Protein AF-A0A7Y5RH01-F1 (afdb_monomer_lite)

Secondary structure (DSSP, 8-state):
-HHHHHHHHHHHHHHHHHH-HHHHHHHHHHHHHHHHHHHHHHHHHHHHHHS--SSS-GGGEEEESSS---S--SSEE--TTSSPPEE--B-HHHHHHHHHH-TTEEEEEEEESS-EEEEEEETT--SPPEEEEEEEE-TTHHHHHT---SEE----GGGSSTT---EEEE-HHHHHHTSTT-GGGTT-EEEETTEEEEEEEEPPTT---S---TT---SEEEEGGGHHHHHGGG-GGG-TT---EEEEEEEPTT--HHHHHHHHHHHHHHHHHHH--

Foldseek 3Di:
DVVVVVVVVVVVVVVVCVVCVVVNVVVVVVVCCVVVVVVVVVVVCCCVVVPDQPFPPSVQKDWQWDDDPDPDQAQWDDDPPPDRTIGFFAALVLQVLCQVPQPQFPGKKKKFDDWDWKFKDFPPDPDGTDTFTEMAMAQCQCVQRHFAFPFFGGGHNQCQDAPHAWEKEFEPVCCVPVVVVDNVLAQTWMQILNDTYHHRGYTDPSRQGPDDDPNGGGRMYTHLSCQCVNQPPPRRNPPNRGGTIIMMGRGDPPRDPVVSSVVSVVSVVVVCVVPVD

Structure (mmCIF, N/CA/C/O backbone):
data_AF-A0A7Y5RH01-F1
#
_entry.id   AF-A0A7Y5RH01-F1
#
loop_
_atom_site.group_PDB
_atom_site.id
_atom_site.type_symbol
_atom_site.label_atom_id
_atom_site.label_alt_id
_atom_site.label_comp_id
_atom_site.label_asym_id
_atom_site.label_entity_id
_atom_site.label_seq_id
_atom_site.pdbx_PDB_ins_code
_atom_site.Cartn_x
_atom_site.Cartn_y
_atom_site.Cartn_z
_atom_site.occupancy
_atom_site.B_iso_or_equiv
_atom_site.auth_seq_id
_atom_site.auth_comp_id
_atom_site.auth_asym_id
_atom_site.auth_atom_id
_atom_site.pdbx_PDB_model_num
ATOM 1 N N . MET A 1 1 ? -52.903 1.784 41.570 1.00 61.81 1 MET A N 1
ATOM 2 C CA . MET A 1 1 ? -52.387 2.878 42.421 1.00 61.81 1 MET A CA 1
ATOM 3 C C . MET A 1 1 ? -51.254 3.678 41.769 1.00 61.81 1 MET A C 1
ATOM 5 O O . MET A 1 1 ? -51.524 4.804 41.394 1.00 61.81 1 MET A O 1
ATOM 9 N N . TRP A 1 2 ? -50.042 3.147 41.533 1.00 69.62 2 TRP A N 1
ATOM 10 C CA . TRP A 1 2 ? -48.951 3.931 40.895 1.00 69.62 2 TRP A CA 1
ATOM 11 C C . TRP A 1 2 ? -49.147 4.232 39.395 1.00 69.62 2 TRP A C 1
ATOM 13 O O . TRP A 1 2 ? -48.711 5.266 38.900 1.00 69.62 2 TRP A O 1
ATOM 23 N N . LEU A 1 3 ? -49.809 3.337 38.654 1.00 74.00 3 LEU A N 1
ATOM 24 C CA . LEU A 1 3 ? -50.043 3.527 37.216 1.00 74.00 3 LEU A CA 1
ATOM 25 C C . LEU A 1 3 ? -51.114 4.596 36.934 1.00 74.00 3 LEU A C 1
ATOM 27 O O . LEU A 1 3 ? -51.023 5.335 35.960 1.00 74.00 3 LEU A O 1
ATOM 31 N N . GLU A 1 4 ? -52.128 4.686 37.796 1.00 79.56 4 GLU A N 1
ATOM 32 C CA . GLU A 1 4 ? -53.238 5.636 37.652 1.00 79.56 4 GLU A CA 1
ATOM 33 C C . GLU A 1 4 ? -52.791 7.069 37.952 1.00 79.56 4 GLU A C 1
ATOM 35 O O . GLU A 1 4 ? -53.195 7.987 37.235 1.00 79.56 4 GLU A O 1
ATOM 40 N N . SER A 1 5 ? -51.906 7.251 38.941 1.00 79.38 5 SER A N 1
ATOM 41 C CA . SER A 1 5 ? -51.296 8.550 39.239 1.00 79.38 5 SER A CA 1
ATOM 42 C C . SER A 1 5 ? -50.381 9.012 38.103 1.00 79.38 5 SER A C 1
ATOM 44 O O . SER A 1 5 ? -50.534 10.130 37.623 1.00 79.38 5 SER A O 1
ATOM 46 N N . LEU A 1 6 ? -49.530 8.126 37.566 1.00 84.88 6 LEU A N 1
ATOM 47 C CA . LEU A 1 6 ? -48.675 8.429 36.409 1.00 84.88 6 LEU A CA 1
ATOM 48 C C . LEU A 1 6 ? -49.477 8.885 35.182 1.00 84.88 6 LEU A C 1
ATOM 50 O O . LEU A 1 6 ? -49.098 9.845 34.511 1.00 84.88 6 LEU A O 1
ATOM 54 N N . VAL A 1 7 ? -50.598 8.218 34.886 1.00 88.56 7 VAL A N 1
ATOM 55 C CA . VAL A 1 7 ? -51.466 8.578 33.754 1.00 88.56 7 VAL A CA 1
ATOM 56 C C . VAL A 1 7 ? -52.172 9.915 33.990 1.00 88.56 7 VAL A C 1
ATOM 58 O O . VAL A 1 7 ? -52.313 10.699 33.047 1.00 88.56 7 VAL A O 1
ATOM 61 N N . GLN A 1 8 ? -52.608 10.202 35.221 1.00 84.44 8 GLN A N 1
ATOM 62 C CA . GLN A 1 8 ? -53.183 11.504 35.566 1.00 84.44 8 GLN A CA 1
ATOM 63 C C . GLN A 1 8 ? -52.156 12.632 35.432 1.00 84.44 8 GLN A C 1
ATOM 65 O O . GLN A 1 8 ? -52.467 13.637 34.787 1.00 84.44 8 GLN A O 1
ATOM 70 N N . ASP A 1 9 ? -50.939 12.437 35.939 1.00 86.38 9 ASP A N 1
ATOM 71 C CA . ASP A 1 9 ? -49.859 13.424 35.888 1.00 86.38 9 ASP A CA 1
ATOM 72 C C . ASP A 1 9 ? -49.427 13.724 34.444 1.00 86.38 9 ASP A C 1
ATOM 74 O O . ASP A 1 9 ? -49.333 14.890 34.051 1.00 86.38 9 ASP A O 1
ATOM 78 N N . LEU A 1 10 ? -49.282 12.693 33.599 1.00 86.62 10 LEU A N 1
ATOM 79 C CA . LEU A 1 10 ? -49.020 12.839 32.158 1.00 86.62 10 LEU A CA 1
ATOM 80 C C . LEU A 1 10 ? -50.114 13.650 31.452 1.00 86.62 10 LEU A C 1
ATOM 82 O O . LEU A 1 10 ? -49.816 14.545 30.657 1.00 86.62 10 LEU A O 1
ATOM 86 N N . ARG A 1 11 ? -51.392 13.371 31.746 1.00 86.25 11 ARG A N 1
ATOM 87 C CA . ARG A 1 11 ? -52.529 14.107 31.164 1.00 86.25 11 ARG A CA 1
ATOM 88 C C . AR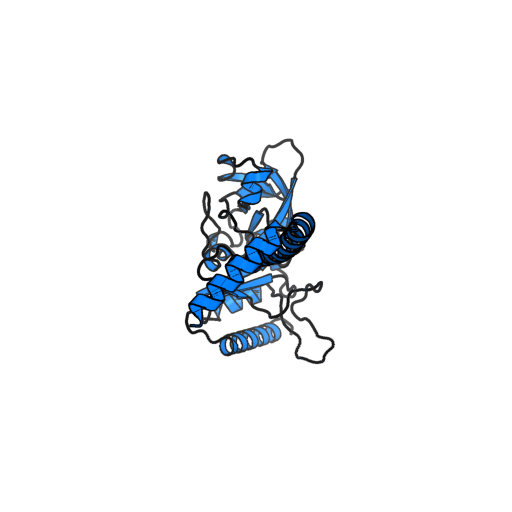G A 1 11 ? -52.534 15.568 31.594 1.00 86.25 11 ARG A C 1
ATOM 90 O O . ARG A 1 11 ? -52.848 16.438 30.779 1.00 86.25 11 ARG A O 1
ATOM 97 N N . TYR A 1 12 ? -52.209 15.831 32.857 1.00 82.88 12 TYR A N 1
ATOM 98 C CA . TYR A 1 12 ? -52.153 17.180 33.407 1.00 82.88 12 TYR A CA 1
ATOM 99 C C . TYR A 1 12 ? -51.010 17.983 32.780 1.00 82.88 12 TYR A C 1
ATOM 101 O O . TYR A 1 12 ? -51.244 19.085 32.279 1.00 82.88 12 TYR A O 1
ATOM 109 N N . ALA A 1 13 ? -49.813 17.396 32.693 1.00 84.31 13 ALA A N 1
ATOM 110 C CA . ALA A 1 13 ? -48.653 17.990 32.035 1.00 84.31 13 ALA A CA 1
ATOM 111 C C . ALA A 1 13 ? -48.936 18.319 30.559 1.00 84.31 13 ALA A C 1
ATOM 113 O O . ALA A 1 13 ? -48.687 19.440 30.117 1.00 84.31 13 ALA A O 1
ATOM 114 N N . LEU A 1 14 ? -49.559 17.403 29.805 1.00 85.94 14 LEU A N 1
ATOM 115 C CA . LEU A 1 14 ? -49.910 17.637 28.397 1.00 85.94 14 LEU A CA 1
ATOM 116 C C . LEU A 1 14 ? -50.897 18.805 28.224 1.00 85.94 14 LEU A C 1
ATOM 118 O O . LEU A 1 14 ? -50.831 19.569 27.257 1.00 85.94 14 LEU A O 1
ATOM 122 N N . ARG A 1 15 ? -51.833 18.949 29.169 1.00 87.38 15 ARG A N 1
ATOM 123 C CA . ARG A 1 15 ? -52.826 20.030 29.169 1.00 87.38 15 ARG A CA 1
ATOM 124 C C . ARG A 1 15 ? -52.194 21.372 29.539 1.00 87.38 15 ARG A C 1
ATOM 126 O O . ARG A 1 15 ? -52.591 22.390 28.976 1.00 87.38 15 ARG A O 1
ATOM 133 N N . GLN A 1 16 ? -51.206 21.363 30.432 1.00 83.50 16 GLN A N 1
ATOM 134 C CA . GLN A 1 16 ? -50.406 22.528 30.803 1.00 83.50 16 GLN A CA 1
ATOM 135 C C . GLN A 1 16 ? -49.568 23.020 29.611 1.00 83.50 16 GLN A C 1
ATOM 137 O O . GLN A 1 16 ? -49.629 24.199 29.273 1.00 83.50 16 GLN A O 1
ATOM 142 N N . LEU A 1 17 ? -48.886 22.109 28.906 1.00 82.75 17 LEU A N 1
ATOM 143 C CA . LEU A 1 17 ? -48.076 22.416 27.718 1.00 82.75 17 LEU A CA 1
ATOM 144 C C . LEU A 1 17 ? -48.913 23.019 26.576 1.00 82.75 17 LEU A C 1
ATOM 146 O O . LEU A 1 17 ? -48.498 23.973 25.921 1.00 82.75 17 LEU A O 1
ATOM 150 N N . ARG A 1 18 ? -50.146 22.530 26.376 1.00 85.25 18 ARG A N 1
ATOM 151 C CA . ARG A 1 18 ? -51.087 23.107 25.397 1.00 85.25 18 ARG A CA 1
ATOM 152 C C . ARG A 1 18 ? -51.581 24.512 25.757 1.00 85.25 18 ARG A C 1
ATOM 154 O O . ARG A 1 18 ? -51.995 25.237 24.858 1.00 85.25 18 ARG A O 1
ATOM 161 N N . LYS A 1 19 ? -51.570 24.901 27.037 1.00 85.94 19 LYS A N 1
ATOM 162 C CA . LYS A 1 19 ? -52.000 26.240 27.481 1.00 85.94 19 LYS A CA 1
ATOM 163 C C . LYS A 1 19 ? -50.916 27.309 27.314 1.00 85.94 19 LYS A C 1
ATOM 165 O O . LYS A 1 19 ? -51.256 28.484 27.231 1.00 85.94 19 LYS A O 1
ATOM 170 N N . SER A 1 20 ? -49.643 26.923 27.237 1.00 86.81 20 SER A N 1
ATOM 171 C CA . SER A 1 20 ? -48.497 27.827 27.054 1.00 86.81 20 SER A CA 1
ATOM 172 C C . SER A 1 20 ? -47.663 27.435 25.818 1.00 86.81 20 SER A C 1
ATOM 174 O O . SER A 1 20 ? -46.515 26.991 25.942 1.00 86.81 20 SER A O 1
ATOM 176 N N . PRO A 1 21 ? -48.210 27.607 24.596 1.00 81.50 21 PRO A N 1
ATOM 177 C CA . PRO A 1 21 ? -47.587 27.108 23.369 1.00 81.50 21 PRO A CA 1
ATOM 178 C C . PRO A 1 21 ? -46.222 27.746 23.078 1.00 81.50 21 PRO A C 1
ATOM 180 O O . PRO A 1 21 ? -45.318 27.042 22.647 1.00 81.50 21 PRO A O 1
ATOM 183 N N . GLY A 1 22 ? -46.028 29.039 23.369 1.00 88.62 22 GLY A N 1
ATOM 184 C CA . GLY A 1 22 ? -44.754 29.725 23.109 1.00 88.62 22 GLY A CA 1
ATOM 185 C C . GLY A 1 22 ? -43.577 29.157 23.911 1.00 88.62 22 GLY A C 1
ATOM 186 O O . GLY A 1 22 ? -42.539 28.848 23.337 1.00 88.62 22 GLY A O 1
ATOM 187 N N . PHE A 1 23 ? -43.762 28.956 25.220 1.00 87.56 23 PHE A N 1
ATOM 188 C CA . PHE A 1 23 ? -42.743 28.363 26.097 1.00 87.56 23 PHE A CA 1
ATOM 189 C C . PHE A 1 23 ? -42.477 26.891 25.759 1.00 87.56 23 PHE A C 1
ATOM 191 O O . PHE A 1 23 ? -41.337 26.439 25.759 1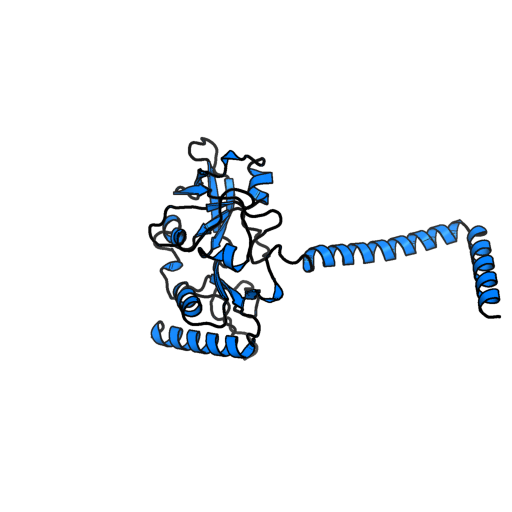.00 87.56 23 PHE A O 1
ATOM 198 N N . THR A 1 24 ? -43.532 26.140 25.438 1.00 89.19 24 THR A N 1
ATOM 199 C CA . THR A 1 24 ? -43.400 24.731 25.057 1.00 89.19 24 THR A CA 1
ATOM 200 C C . THR A 1 24 ? -42.609 24.580 23.760 1.00 89.19 24 THR A C 1
ATOM 202 O O . THR A 1 24 ? -41.725 23.734 23.680 1.00 89.19 24 THR A O 1
ATOM 205 N N . VAL A 1 25 ? -42.889 25.410 22.751 1.00 91.62 25 VAL A N 1
ATOM 206 C CA . VAL A 1 25 ? -42.185 25.365 21.462 1.00 91.62 25 VAL A CA 1
ATOM 207 C C . VAL A 1 25 ? -40.705 25.692 21.632 1.00 91.62 25 VAL A C 1
ATOM 209 O O . VAL A 1 25 ? -39.869 24.957 21.112 1.00 91.62 25 VAL A O 1
ATOM 212 N N . THR A 1 26 ? -40.359 26.742 22.383 1.00 93.06 26 THR A N 1
ATOM 213 C CA . THR A 1 26 ? -38.950 27.089 22.611 1.00 93.06 26 THR A CA 1
ATOM 214 C C . THR A 1 26 ? -38.214 25.997 23.380 1.00 93.06 26 THR A C 1
ATOM 216 O O . THR A 1 26 ? -37.111 25.640 22.980 1.00 93.06 26 THR A O 1
ATOM 219 N N . ALA A 1 27 ? -38.830 25.415 24.415 1.00 92.25 27 ALA A N 1
ATOM 220 C CA . ALA A 1 27 ? -38.249 24.317 25.188 1.00 92.25 27 ALA A CA 1
ATOM 221 C C . ALA A 1 27 ? -38.058 23.032 24.361 1.00 92.25 27 ALA A C 1
ATOM 223 O O . ALA A 1 27 ? -37.029 22.370 24.470 1.00 92.25 27 ALA A O 1
ATOM 224 N N . VAL A 1 28 ? -39.027 22.673 23.511 1.00 93.94 28 VAL A N 1
ATOM 225 C CA . VAL A 1 28 ? -38.912 21.503 22.625 1.00 93.94 28 VAL A CA 1
ATOM 226 C C . VAL A 1 28 ? -37.831 21.726 21.572 1.00 93.94 28 VAL A C 1
ATOM 228 O O . VAL A 1 28 ? -37.051 20.814 21.319 1.00 93.94 28 VAL A O 1
ATOM 231 N N . LEU A 1 29 ? -37.745 22.922 20.983 1.00 94.56 29 LEU A N 1
ATOM 232 C CA . LEU A 1 29 ? -36.724 23.239 19.981 1.00 94.56 29 LEU A CA 1
ATOM 233 C C . LEU A 1 29 ? -35.313 23.233 20.568 1.00 94.56 29 LEU A C 1
ATOM 235 O O . LEU A 1 29 ? -34.409 22.683 19.943 1.00 94.56 29 LEU A O 1
ATOM 239 N N . THR A 1 30 ? -35.109 23.796 21.760 1.00 95.19 30 THR A N 1
ATOM 240 C CA . THR A 1 30 ? -33.797 23.759 22.421 1.00 95.19 30 THR A CA 1
ATOM 241 C C . THR A 1 30 ? -33.401 22.340 22.810 1.00 95.19 30 THR A C 1
ATOM 243 O O . THR A 1 30 ? -32.254 21.955 22.585 1.00 95.19 30 THR A O 1
ATOM 246 N N . LEU A 1 31 ? -34.340 21.530 23.311 1.00 94.50 31 LEU A N 1
ATOM 247 C CA . LEU A 1 31 ? -34.091 20.121 23.619 1.00 94.50 31 LEU A CA 1
ATOM 248 C C . LEU A 1 31 ? -33.779 19.314 22.348 1.00 94.50 31 LEU A C 1
ATOM 250 O O . LEU A 1 31 ? -32.817 18.550 22.323 1.00 94.50 31 LEU A O 1
ATOM 254 N N . ALA A 1 32 ? -34.554 19.513 21.279 1.00 95.31 32 ALA A N 1
ATOM 255 C CA . ALA A 1 32 ? -34.355 18.844 19.997 1.00 95.31 32 ALA A CA 1
ATOM 256 C C . ALA A 1 32 ? -33.011 19.220 19.359 1.00 95.31 32 ALA A C 1
ATOM 258 O O . ALA A 1 32 ? -32.317 18.340 18.860 1.00 95.31 32 ALA A O 1
ATOM 259 N N . LEU A 1 33 ? -32.608 20.494 19.423 1.00 94.00 33 LEU A N 1
ATOM 260 C CA . LEU A 1 33 ? -31.293 20.944 18.960 1.00 94.00 33 LEU A CA 1
ATOM 261 C C . LEU A 1 33 ? -30.160 20.357 19.804 1.00 94.00 33 LEU A C 1
ATOM 263 O O . LEU A 1 33 ? -29.177 19.887 19.240 1.00 94.00 33 LEU A O 1
ATOM 267 N N . GLY A 1 34 ? -30.296 20.333 21.133 1.00 94.62 34 GLY A N 1
ATOM 268 C CA . GLY A 1 34 ? -29.282 19.756 22.018 1.00 94.62 34 GLY A CA 1
ATOM 269 C C . GLY A 1 34 ? -29.088 18.254 21.790 1.00 94.62 34 GLY A C 1
ATOM 270 O O . GLY A 1 34 ? -27.958 17.784 21.638 1.00 94.62 34 GLY A O 1
ATOM 271 N N . ILE A 1 35 ? -30.187 17.501 21.698 1.00 95.25 35 ILE A N 1
ATOM 272 C CA . ILE A 1 35 ? -30.158 16.058 21.418 1.00 95.25 35 ILE A CA 1
ATOM 273 C C . ILE A 1 35 ? -29.668 15.804 19.988 1.00 95.25 35 ILE A C 1
ATOM 275 O O . ILE A 1 35 ? -28.825 14.939 19.766 1.00 95.25 35 ILE A O 1
ATOM 279 N N . GLY A 1 36 ? -30.155 16.573 19.014 1.00 93.38 36 GLY A N 1
ATOM 280 C CA . GLY A 1 36 ? -29.784 16.436 17.608 1.00 93.38 36 GLY A CA 1
ATOM 281 C C . GLY A 1 36 ? -28.301 16.699 17.367 1.00 93.38 36 GLY A C 1
ATOM 282 O O . GLY A 1 36 ? -27.640 15.890 16.724 1.00 93.38 36 GLY A O 1
ATOM 283 N N . ALA A 1 37 ? -27.752 17.779 17.930 1.00 92.25 37 ALA A N 1
ATOM 284 C CA . ALA A 1 37 ? -26.342 18.129 17.776 1.00 92.25 37 ALA A CA 1
ATOM 285 C C . ALA A 1 37 ? -25.415 17.088 18.420 1.00 92.25 37 ALA A C 1
ATOM 287 O O . ALA A 1 37 ? -24.451 16.650 17.794 1.00 92.25 37 ALA A O 1
ATOM 288 N N . THR A 1 38 ? -25.728 16.641 19.641 1.00 88.56 38 THR A N 1
ATOM 289 C CA . THR A 1 38 ? -24.934 15.606 20.327 1.00 88.56 38 THR A CA 1
ATOM 290 C C . THR A 1 38 ? -25.004 14.262 19.605 1.00 88.56 38 THR A C 1
ATOM 292 O O . THR A 1 38 ? -23.973 13.621 19.406 1.00 88.56 38 THR A O 1
ATOM 295 N N . THR A 1 39 ? -26.187 13.869 19.124 1.00 90.19 39 THR A N 1
ATOM 296 C CA . THR A 1 39 ? -26.365 12.643 18.332 1.00 90.19 39 THR A CA 1
ATOM 297 C C . THR A 1 39 ? -25.629 12.729 16.997 1.00 90.19 39 THR A C 1
ATOM 299 O O . THR A 1 39 ? -24.984 11.761 16.606 1.00 90.19 39 THR A O 1
ATOM 302 N N . ALA A 1 40 ? -25.670 13.873 16.308 1.00 89.00 40 ALA A N 1
ATOM 303 C CA . ALA A 1 40 ? -24.982 14.063 15.032 1.00 89.00 40 ALA A CA 1
ATOM 304 C C . ALA A 1 40 ? -23.460 13.949 15.183 1.00 89.00 40 ALA A C 1
ATOM 306 O O . ALA A 1 40 ? -22.831 13.220 14.420 1.00 89.00 40 ALA A O 1
ATOM 307 N N . ILE A 1 41 ? -22.880 14.597 16.202 1.00 85.75 41 ILE A N 1
ATOM 308 C CA . ILE A 1 41 ? -21.444 14.490 16.501 1.00 85.75 41 ILE A CA 1
ATOM 309 C C . ILE A 1 41 ? -21.081 13.041 16.825 1.00 85.75 41 ILE A C 1
ATOM 311 O O . ILE A 1 41 ? -20.140 12.509 16.246 1.00 85.75 41 ILE A O 1
ATOM 315 N N . PHE A 1 42 ? -21.842 12.374 17.698 1.00 81.19 42 PHE A N 1
ATOM 316 C CA . PHE A 1 42 ? -21.554 10.988 18.063 1.00 81.19 42 PHE A CA 1
ATOM 317 C C . PHE A 1 42 ? -21.700 10.032 16.873 1.00 81.19 42 PHE A C 1
ATOM 319 O O . PHE A 1 42 ? -20.879 9.140 16.702 1.00 81.19 42 PHE A O 1
ATOM 326 N N . THR A 1 43 ? -22.695 10.242 16.009 1.00 80.50 43 THR A N 1
ATOM 327 C CA . THR A 1 43 ? -22.901 9.429 14.799 1.00 80.50 43 THR A CA 1
ATOM 328 C C . THR A 1 43 ? -21.763 9.626 13.805 1.00 80.50 43 THR A C 1
ATOM 330 O O . THR A 1 43 ? -21.266 8.648 13.254 1.00 80.50 43 THR A O 1
ATOM 333 N N . LEU A 1 44 ? -21.311 10.869 13.613 1.00 78.75 44 LEU A N 1
ATOM 334 C CA . LEU A 1 44 ? -20.166 11.178 12.762 1.00 78.75 44 LEU A CA 1
ATOM 335 C C . LEU A 1 44 ? -18.884 10.544 13.312 1.00 78.75 44 LEU A C 1
ATOM 337 O O . LEU A 1 44 ? -18.163 9.888 12.570 1.00 78.75 44 LEU A O 1
ATOM 341 N N . VAL A 1 45 ? -18.627 10.680 14.616 1.00 75.69 45 VAL A N 1
ATOM 342 C CA . VAL A 1 45 ? -17.476 10.053 15.282 1.00 75.69 45 VAL A CA 1
ATOM 343 C C . VAL A 1 45 ? -17.547 8.533 15.159 1.00 75.69 45 VAL A C 1
ATOM 345 O O . VAL A 1 45 ? -16.559 7.911 14.797 1.00 75.69 45 VAL A O 1
ATOM 348 N N . GLN A 1 46 ? -18.709 7.923 15.382 1.00 66.88 46 GLN A N 1
ATOM 349 C CA . GLN A 1 46 ? -18.902 6.482 15.234 1.00 66.88 46 GLN A CA 1
ATOM 350 C C . GLN A 1 46 ? -18.689 6.026 13.781 1.00 66.88 46 GLN A C 1
ATOM 352 O O . GLN A 1 46 ? -18.071 4.994 13.550 1.00 66.88 46 GLN A O 1
ATOM 357 N N . GLN A 1 47 ? -19.172 6.771 12.785 1.00 62.72 47 GLN A N 1
ATOM 358 C CA . GLN A 1 47 ? -18.970 6.411 11.379 1.00 62.72 47 GLN A CA 1
ATOM 359 C C . GLN A 1 47 ? -17.510 6.560 10.954 1.00 62.72 47 GLN A C 1
ATOM 361 O O . GLN A 1 47 ? -16.986 5.669 10.300 1.00 62.72 47 GLN A O 1
ATOM 366 N N . VAL A 1 48 ? -16.846 7.643 11.354 1.00 64.81 48 VAL A N 1
ATOM 367 C CA . VAL A 1 48 ? -15.470 7.935 10.935 1.00 64.81 48 VAL A CA 1
ATOM 368 C C . VAL A 1 48 ? -14.443 7.125 11.732 1.00 64.81 48 VAL A C 1
ATOM 370 O O . VAL A 1 48 ? -13.490 6.621 11.150 1.00 64.81 48 VAL A O 1
ATOM 373 N N . MET A 1 49 ? -14.625 6.960 13.048 1.00 56.84 49 MET A N 1
ATOM 374 C CA . MET A 1 49 ? -13.679 6.221 13.898 1.00 56.84 49 MET A CA 1
ATOM 375 C C . MET A 1 49 ? -13.952 4.715 13.965 1.00 56.84 49 MET A C 1
ATOM 377 O O . MET A 1 49 ? -13.034 3.965 14.285 1.00 56.84 49 MET A O 1
ATOM 381 N N . LEU A 1 50 ? -15.189 4.256 13.725 1.00 52.25 50 LEU A N 1
ATOM 382 C CA . LEU A 1 50 ? -15.583 2.851 13.928 1.00 52.25 50 LEU A CA 1
ATOM 383 C C . LEU A 1 50 ? -16.136 2.167 12.673 1.00 52.25 50 LEU A C 1
ATOM 385 O O . LEU A 1 50 ? -16.581 1.020 12.764 1.00 52.25 50 LEU A O 1
ATOM 389 N N . GLN A 1 51 ? -16.054 2.787 11.488 1.00 49.59 51 GLN A N 1
ATOM 390 C CA . GLN A 1 51 ? -16.031 1.983 10.267 1.00 49.59 51 GLN A CA 1
ATOM 391 C C . GLN A 1 51 ? -14.765 1.135 10.306 1.00 49.59 51 GLN A C 1
ATOM 393 O O . GLN A 1 51 ? -13.653 1.625 10.122 1.00 49.59 51 GLN A O 1
ATOM 398 N N . SER A 1 52 ? -14.945 -0.160 10.570 1.00 53.91 52 SER A N 1
ATOM 399 C CA . SER A 1 52 ? -13.916 -1.153 10.308 1.00 53.91 52 SER A CA 1
ATOM 400 C C . SER A 1 52 ? -13.406 -0.905 8.894 1.00 53.91 52 SER A C 1
ATOM 402 O O . SER A 1 52 ? -14.214 -0.944 7.959 1.00 53.91 52 SER A O 1
ATOM 404 N N . LEU A 1 53 ? -12.100 -0.639 8.752 1.00 60.81 53 LEU A N 1
ATOM 405 C CA . LEU A 1 53 ? -11.404 -0.687 7.465 1.00 60.81 53 LEU A CA 1
ATOM 406 C C . LEU A 1 53 ? -12.004 -1.868 6.678 1.00 60.81 53 LEU A C 1
ATOM 408 O O . LEU A 1 53 ? -12.186 -2.924 7.294 1.00 60.81 53 LEU A O 1
ATOM 412 N N . PRO A 1 54 ? -12.389 -1.726 5.396 1.00 69.12 54 PRO A N 1
ATOM 413 C CA . PRO A 1 54 ? -13.035 -2.798 4.637 1.00 69.12 54 PRO A CA 1
ATOM 414 C C . PRO A 1 54 ? -12.015 -3.891 4.291 1.00 69.12 54 PRO A C 1
ATOM 416 O O . PRO A 1 54 ? -11.644 -4.103 3.142 1.00 69.12 54 PRO A O 1
ATOM 419 N N . VAL A 1 55 ? -11.530 -4.554 5.334 1.00 77.06 55 VAL A N 1
ATOM 420 C CA . VAL A 1 55 ? -10.477 -5.554 5.382 1.00 77.06 55 VAL A CA 1
ATOM 421 C C . VAL A 1 55 ? -11.029 -6.761 6.124 1.00 77.06 55 VAL A C 1
ATOM 423 O O . VAL A 1 55 ? -11.854 -6.655 7.036 1.00 77.06 55 VAL A O 1
ATOM 426 N N . THR A 1 56 ? -10.586 -7.945 5.732 1.00 79.69 56 THR A N 1
ATOM 427 C CA . THR A 1 56 ? -11.075 -9.179 6.346 1.00 79.69 56 THR A CA 1
ATOM 428 C C . THR A 1 56 ? -10.479 -9.327 7.750 1.00 79.69 56 THR A C 1
ATOM 430 O O . THR A 1 56 ? -9.262 -9.242 7.893 1.00 79.69 56 THR A O 1
ATOM 433 N N . ARG A 1 57 ? -11.297 -9.607 8.778 1.00 79.75 57 ARG A N 1
ATOM 434 C CA . ARG A 1 57 ? -10.860 -9.859 10.177 1.00 79.75 57 ARG A CA 1
ATOM 435 C C . ARG A 1 57 ? -9.851 -8.810 10.698 1.00 79.75 57 ARG A C 1
ATOM 437 O O . ARG A 1 57 ? -8.660 -9.127 10.810 1.00 79.75 57 ARG A O 1
ATOM 444 N N . PRO A 1 58 ? -10.293 -7.565 10.958 1.00 81.38 58 PRO A N 1
ATOM 445 C CA . PRO A 1 58 ? -9.411 -6.481 11.398 1.00 81.38 58 PRO A CA 1
ATOM 446 C C . PRO A 1 58 ? -8.770 -6.735 12.773 1.00 81.38 58 PRO A C 1
ATOM 448 O O . PRO A 1 58 ? -7.676 -6.252 13.026 1.00 81.38 58 PRO A O 1
ATOM 451 N N . ASP A 1 59 ? -9.391 -7.552 13.627 1.00 83.12 59 ASP A N 1
ATOM 452 C CA . ASP A 1 59 ? -8.883 -7.964 14.946 1.00 83.12 59 ASP A CA 1
ATOM 453 C C . ASP A 1 59 ? -7.550 -8.734 14.890 1.00 83.12 59 ASP A C 1
ATOM 455 O O . ASP A 1 59 ? -6.812 -8.797 15.875 1.00 83.12 59 ASP A O 1
ATOM 459 N N . GLN A 1 60 ? -7.229 -9.307 13.729 1.00 89.75 60 GLN A N 1
ATOM 460 C CA . GLN A 1 60 ? -6.000 -10.066 13.499 1.00 89.75 60 GLN A CA 1
ATOM 461 C C . GLN A 1 60 ? -4.924 -9.261 12.774 1.00 89.75 60 GLN A C 1
ATOM 463 O O . GLN A 1 60 ? -3.868 -9.815 12.488 1.00 89.75 60 GLN A O 1
ATOM 468 N N . LEU A 1 61 ? -5.180 -8.003 12.417 1.00 90.44 61 LEU A N 1
ATOM 469 C CA . LEU A 1 61 ? -4.200 -7.149 11.753 1.00 90.44 61 LEU A CA 1
ATOM 470 C C . LEU A 1 61 ? -3.473 -6.310 12.790 1.00 90.44 61 LEU A C 1
ATOM 472 O O . LEU A 1 61 ? -4.071 -5.454 13.437 1.00 90.44 61 LEU A O 1
ATOM 476 N N . TRP A 1 62 ? -2.186 -6.577 12.960 1.00 90.88 62 TRP A N 1
ATOM 477 C CA . TRP A 1 62 ? -1.335 -5.874 13.907 1.00 90.88 62 TRP A CA 1
ATOM 478 C C . TRP A 1 62 ? -0.281 -5.085 13.146 1.00 90.88 62 TRP A C 1
ATOM 480 O O . TRP A 1 62 ? 0.404 -5.618 12.272 1.00 90.88 62 TRP A O 1
ATOM 490 N N . ARG A 1 63 ? -0.151 -3.807 13.490 1.00 89.31 63 ARG A N 1
ATOM 491 C CA . ARG A 1 63 ? 0.979 -2.981 13.071 1.00 89.31 63 ARG A CA 1
ATOM 492 C C . ARG A 1 63 ? 2.168 -3.284 13.977 1.00 89.31 63 ARG A C 1
ATOM 494 O O . ARG A 1 63 ? 1.987 -3.480 15.176 1.00 89.31 63 ARG A O 1
ATOM 501 N N . ILE A 1 64 ? 3.367 -3.320 13.408 1.00 88.25 64 ILE A N 1
ATOM 502 C CA . ILE A 1 64 ? 4.604 -3.396 14.187 1.00 88.25 64 ILE A CA 1
ATOM 503 C C . ILE A 1 64 ? 5.035 -1.962 14.515 1.00 88.25 64 ILE A C 1
ATOM 505 O O . ILE A 1 64 ? 5.280 -1.176 13.602 1.00 88.25 64 ILE A O 1
ATOM 509 N N . GLY A 1 65 ? 5.111 -1.635 15.807 1.00 80.00 65 GLY A N 1
ATOM 510 C CA . GLY A 1 65 ? 5.445 -0.301 16.312 1.00 80.00 65 GLY A CA 1
ATOM 511 C C . GLY A 1 65 ? 4.253 0.396 16.978 1.00 80.00 65 GLY A C 1
ATOM 512 O O . GLY A 1 65 ? 3.135 0.406 16.452 1.00 80.00 65 GLY A O 1
ATOM 513 N N . ASP A 1 66 ? 4.511 1.011 18.131 1.00 66.31 66 ASP A N 1
ATOM 514 C CA . ASP A 1 66 ? 3.471 1.451 19.071 1.00 66.31 66 ASP A CA 1
ATOM 515 C C . ASP A 1 66 ? 3.074 2.922 18.922 1.00 66.31 66 ASP A C 1
ATOM 517 O O . ASP A 1 66 ? 2.039 3.339 19.449 1.00 66.31 66 ASP A O 1
ATOM 521 N N . ARG A 1 67 ? 3.856 3.733 18.194 1.00 64.50 67 ARG A N 1
ATOM 522 C CA . ARG A 1 67 ? 3.572 5.169 18.050 1.00 64.50 67 ARG A CA 1
ATOM 523 C C . ARG A 1 67 ? 3.307 5.571 16.599 1.00 64.50 67 ARG A C 1
ATOM 525 O O . ARG A 1 67 ? 3.938 5.034 15.680 1.00 64.50 67 ARG A O 1
ATOM 532 N N . PRO A 1 68 ? 2.372 6.511 16.359 1.00 57.88 68 PRO A N 1
ATOM 533 C CA . PRO A 1 68 ? 2.291 7.189 15.075 1.00 57.88 68 PRO A CA 1
ATOM 534 C C . PRO A 1 68 ? 3.599 7.954 14.842 1.00 57.88 68 PRO A C 1
ATOM 536 O O . PRO A 1 68 ? 4.121 8.596 15.757 1.00 57.88 68 PRO A O 1
ATOM 539 N N . HIS A 1 69 ? 4.138 7.873 13.626 1.00 59.66 69 HIS A N 1
ATOM 540 C CA . HIS A 1 69 ? 5.351 8.586 13.233 1.00 59.66 69 HIS A CA 1
ATOM 541 C C . HIS A 1 69 ? 5.062 10.099 13.165 1.00 59.66 69 HIS A C 1
ATOM 543 O O . HIS A 1 69 ? 4.768 10.659 12.116 1.00 59.66 69 HIS A O 1
ATOM 549 N N . CYS A 1 70 ? 5.085 10.806 14.297 1.00 52.19 70 CYS A N 1
ATOM 550 C CA . CYS A 1 70 ? 4.902 12.256 14.283 1.00 52.19 70 CYS A CA 1
ATOM 551 C C . CYS A 1 70 ? 6.231 12.931 13.930 1.00 52.19 70 CYS A C 1
ATOM 553 O O . CYS A 1 70 ? 7.115 13.071 14.774 1.00 52.19 70 CYS A O 1
ATOM 555 N N . CYS A 1 71 ? 6.365 13.321 12.660 1.00 60.31 71 CYS A N 1
ATOM 556 C CA . CYS A 1 71 ? 7.432 14.176 12.126 1.00 60.31 71 CYS A CA 1
ATOM 557 C C . CYS A 1 71 ? 8.873 13.632 12.220 1.00 60.31 71 CYS A C 1
ATOM 559 O O . CYS A 1 71 ? 9.801 14.349 11.846 1.00 60.31 71 CYS A O 1
ATOM 561 N N . ASN A 1 72 ? 9.072 12.389 12.670 1.00 58.47 72 ASN A N 1
ATOM 562 C CA . ASN A 1 72 ? 10.375 11.732 12.710 1.00 58.47 72 ASN A CA 1
ATOM 563 C C . ASN A 1 72 ? 10.395 10.500 11.789 1.00 58.47 72 ASN A C 1
ATOM 565 O O . ASN A 1 72 ? 9.683 9.528 12.030 1.00 58.47 72 ASN A O 1
ATOM 569 N N . TRP A 1 73 ? 11.219 10.563 10.743 1.00 66.94 73 TRP A N 1
ATOM 570 C CA . TRP A 1 73 ? 11.373 9.538 9.705 1.00 66.94 73 TRP A CA 1
ATOM 571 C C . TRP A 1 73 ? 12.588 8.646 9.993 1.00 66.94 73 TRP A C 1
ATOM 573 O O . TRP A 1 73 ? 13.476 8.500 9.155 1.00 66.94 73 TRP A O 1
ATOM 583 N N . THR A 1 74 ? 12.671 8.120 11.215 1.00 63.06 74 THR A N 1
ATOM 584 C CA . THR A 1 74 ? 13.747 7.221 11.654 1.00 63.06 74 THR A CA 1
ATOM 585 C C . THR A 1 74 ? 13.165 5.960 12.272 1.00 63.06 74 THR A C 1
ATOM 587 O O . THR A 1 74 ? 12.058 5.983 12.813 1.00 63.06 74 THR A O 1
ATOM 590 N N . GLY A 1 75 ? 13.916 4.859 12.226 1.00 59.22 75 GLY A N 1
ATOM 591 C CA . GLY A 1 75 ? 13.491 3.592 12.809 1.00 59.22 75 GLY A CA 1
ATOM 592 C C . GLY A 1 75 ? 13.380 3.686 14.314 1.00 59.22 75 GLY A C 1
ATOM 593 O O . GLY A 1 75 ? 12.360 3.294 14.859 1.00 59.22 75 GLY A O 1
ATOM 594 N N . TYR A 1 76 ? 14.359 4.310 14.971 1.00 66.75 76 TYR A N 1
ATOM 595 C CA . TYR A 1 76 ? 14.366 4.527 16.415 1.00 66.75 76 TYR A CA 1
ATOM 596 C C . TYR A 1 76 ? 13.888 5.936 16.781 1.00 66.75 76 TYR A C 1
ATOM 598 O O . TYR A 1 76 ? 14.455 6.931 16.320 1.00 66.75 76 TYR A O 1
ATOM 606 N N . SER A 1 77 ? 12.879 6.031 17.647 1.00 62.44 77 SER A N 1
ATOM 607 C CA . SER A 1 77 ? 12.458 7.289 18.268 1.00 62.44 77 SER A CA 1
ATOM 608 C C . SER A 1 77 ? 12.853 7.296 19.745 1.00 62.44 77 SER A C 1
ATOM 610 O O . SER A 1 77 ? 12.362 6.491 20.532 1.00 62.44 77 SER A O 1
ATOM 612 N N . GLN A 1 78 ? 13.765 8.195 20.130 1.00 55.31 78 GLN A N 1
ATOM 613 C CA . GLN A 1 78 ? 14.039 8.444 21.546 1.00 55.31 78 GLN A CA 1
ATOM 614 C C . GLN A 1 78 ? 12.893 9.261 22.119 1.00 55.31 78 GLN A C 1
ATOM 616 O O . GLN A 1 78 ? 12.558 10.316 21.575 1.00 55.31 78 GLN A O 1
ATOM 621 N N . ASP A 1 79 ? 12.308 8.799 23.219 1.00 55.31 79 ASP A N 1
ATOM 622 C CA . ASP A 1 79 ? 11.514 9.700 24.029 1.00 55.31 79 ASP A CA 1
ATOM 623 C C . ASP A 1 79 ? 12.410 10.521 24.956 1.00 55.31 79 ASP A C 1
ATOM 625 O O . ASP A 1 79 ? 13.445 10.078 25.450 1.00 55.31 79 ASP A O 1
ATOM 629 N N . ASN A 1 80 ? 12.000 11.765 25.191 1.00 53.66 80 ASN A N 1
ATOM 630 C CA . ASN A 1 80 ? 12.672 12.662 26.131 1.00 53.66 80 ASN A CA 1
ATOM 631 C C . ASN A 1 80 ? 12.410 12.263 27.603 1.00 53.66 80 ASN A C 1
ATOM 633 O O . ASN A 1 80 ? 12.723 13.030 28.509 1.00 53.66 80 ASN A O 1
ATOM 637 N N . GLU A 1 81 ? 11.809 11.092 27.851 1.00 57.47 81 GLU A N 1
ATOM 638 C CA . GLU A 1 81 ? 11.326 10.629 29.160 1.00 57.47 81 GLU A CA 1
ATOM 639 C C . GLU A 1 81 ? 12.153 9.468 29.740 1.00 57.47 81 GLU A C 1
ATOM 641 O O . GLU A 1 81 ? 11.855 8.997 30.838 1.00 57.47 81 GLU A O 1
ATOM 646 N N . GLY A 1 82 ? 13.204 9.017 29.046 1.00 45.12 82 GLY A N 1
ATOM 647 C CA . GLY A 1 82 ? 14.114 7.987 29.551 1.00 45.12 82 GLY A CA 1
ATOM 648 C C . GLY A 1 82 ? 13.536 6.569 29.531 1.00 45.12 82 GLY A C 1
ATOM 649 O O . GLY A 1 82 ? 14.018 5.714 30.279 1.00 45.12 82 GLY A O 1
ATOM 650 N N . LYS A 1 83 ? 12.520 6.300 28.701 1.00 55.12 83 LYS A N 1
ATOM 651 C CA . LYS A 1 83 ? 12.094 4.926 28.405 1.00 55.12 83 LYS A CA 1
ATOM 652 C C . LYS A 1 83 ? 12.974 4.373 27.270 1.00 55.12 83 LYS A C 1
ATOM 654 O O . LYS A 1 83 ? 13.611 5.148 26.551 1.00 55.12 83 LYS A O 1
ATOM 659 N N . PRO A 1 84 ? 13.068 3.040 27.107 1.00 54.59 84 PRO A N 1
ATOM 660 C CA . PRO A 1 84 ? 13.658 2.465 25.900 1.00 54.59 84 PRO A CA 1
ATOM 661 C C . PRO A 1 84 ? 12.963 3.086 24.683 1.00 54.59 84 PRO A C 1
ATOM 663 O O . PRO A 1 84 ? 11.738 3.171 24.677 1.00 54.59 84 PRO A O 1
ATOM 666 N N . GLY A 1 85 ? 13.721 3.584 23.705 1.00 58.81 85 GLY A N 1
ATOM 667 C CA . GLY A 1 85 ? 13.110 4.215 22.539 1.00 58.81 85 GLY A CA 1
ATOM 668 C C . GLY A 1 85 ? 12.303 3.208 21.724 1.00 58.81 85 GLY A C 1
ATOM 669 O O . GLY A 1 85 ? 12.651 2.028 21.647 1.00 58.81 85 GLY A O 1
ATOM 670 N N . ASP A 1 86 ? 11.225 3.688 21.115 1.00 68.88 86 ASP A N 1
ATOM 671 C CA . ASP A 1 86 ? 10.303 2.848 20.357 1.00 68.88 86 ASP A CA 1
ATOM 672 C C . ASP A 1 86 ? 10.748 2.785 18.897 1.00 68.88 86 ASP A C 1
ATOM 674 O O . ASP A 1 86 ? 11.026 3.823 18.274 1.00 68.88 86 ASP A O 1
ATOM 678 N N . TRP A 1 87 ? 10.809 1.562 18.360 1.00 75.00 87 TRP A N 1
ATOM 679 C CA . TRP A 1 87 ? 11.135 1.320 16.960 1.00 75.00 87 TRP A CA 1
ATOM 680 C C . TRP A 1 87 ? 9.862 1.276 16.108 1.00 75.00 87 TRP A C 1
ATOM 682 O O . TRP A 1 87 ? 8.973 0.471 16.380 1.00 75.00 87 TRP A O 1
ATOM 692 N N . ASN A 1 88 ? 9.762 2.130 15.086 1.00 79.44 88 ASN A N 1
ATOM 693 C CA . ASN A 1 88 ? 8.504 2.352 14.358 1.00 79.44 88 ASN A CA 1
ATOM 694 C C . ASN A 1 88 ? 8.606 2.250 12.830 1.00 79.44 88 ASN A C 1
ATOM 696 O O . ASN A 1 88 ? 7.581 2.047 12.188 1.00 79.44 88 ASN A O 1
ATOM 700 N N . LEU A 1 89 ? 9.798 2.391 12.246 1.00 87.25 89 LEU A N 1
ATOM 701 C CA . LEU A 1 89 ? 10.016 2.279 10.800 1.00 87.25 89 LEU A CA 1
ATOM 702 C C . LEU A 1 89 ? 11.117 1.280 10.516 1.00 87.25 89 LEU A C 1
ATOM 704 O O . LEU A 1 89 ? 12.087 1.212 11.256 1.00 87.25 89 LEU A O 1
ATOM 708 N N . PHE A 1 90 ? 11.001 0.526 9.435 1.00 90.00 90 PHE A N 1
ATOM 709 C CA . PHE A 1 90 ? 11.923 -0.566 9.160 1.00 90.00 90 PHE A CA 1
ATOM 710 C C . PHE A 1 90 ? 12.573 -0.419 7.782 1.00 90.00 90 PHE A C 1
ATOM 712 O O . PHE A 1 90 ? 11.955 0.118 6.854 1.00 90.00 90 PHE A O 1
ATOM 719 N N . PRO A 1 91 ? 13.815 -0.898 7.623 1.00 91.75 91 PRO A N 1
ATOM 720 C CA . PRO A 1 91 ? 14.425 -1.054 6.319 1.00 91.75 91 PRO A CA 1
ATOM 721 C C . PRO A 1 91 ? 13.863 -2.302 5.631 1.00 91.75 91 PRO A C 1
ATOM 723 O O . PRO A 1 91 ? 13.353 -3.232 6.265 1.00 91.75 91 PRO A O 1
ATOM 726 N N . TRP A 1 92 ? 14.007 -2.353 4.309 1.00 92.56 92 TRP A N 1
ATOM 727 C CA . TRP A 1 92 ? 13.530 -3.468 3.483 1.00 92.56 92 TRP A CA 1
ATOM 728 C C . TRP A 1 92 ? 14.070 -4.838 3.924 1.00 92.56 92 TRP A C 1
ATOM 730 O O . TRP A 1 92 ? 13.339 -5.828 3.949 1.00 92.56 92 TRP A O 1
ATOM 740 N N . GLU A 1 93 ? 15.341 -4.905 4.321 1.00 91.12 93 GLU A N 1
ATOM 741 C CA . GLU A 1 93 ? 15.962 -6.156 4.766 1.00 91.12 93 GLU A CA 1
ATOM 742 C C . GLU A 1 93 ? 15.378 -6.669 6.092 1.00 91.12 93 GLU A C 1
ATOM 744 O O . GLU A 1 93 ? 15.170 -7.874 6.236 1.00 91.12 93 GLU A O 1
ATOM 749 N N . ALA A 1 94 ? 15.039 -5.775 7.029 1.00 90.94 94 ALA A N 1
ATOM 750 C CA . ALA A 1 94 ? 14.394 -6.166 8.283 1.00 90.94 94 ALA A CA 1
ATOM 751 C C . ALA A 1 94 ? 12.973 -6.693 8.039 1.00 90.94 94 ALA A C 1
ATOM 753 O O . ALA A 1 94 ? 12.587 -7.709 8.612 1.00 90.94 94 ALA A O 1
ATOM 754 N N . TYR A 1 95 ? 12.217 -6.071 7.126 1.00 93.69 95 TYR A N 1
ATOM 755 C CA . TYR A 1 95 ? 10.927 -6.608 6.685 1.00 93.69 95 TYR A CA 1
ATOM 756 C C . TYR A 1 95 ? 11.055 -8.045 6.163 1.00 93.69 95 TYR A C 1
ATOM 758 O O . TYR A 1 95 ? 10.316 -8.929 6.604 1.00 93.69 95 TYR A O 1
ATOM 766 N N . LYS A 1 96 ? 12.005 -8.295 5.249 1.00 93.19 96 LYS A N 1
ATOM 767 C CA . LYS A 1 96 ? 12.236 -9.640 4.703 1.00 93.19 96 LYS A CA 1
ATOM 768 C C . LYS A 1 96 ? 12.604 -10.637 5.799 1.00 93.19 96 LYS A C 1
ATOM 770 O O . LYS A 1 96 ? 12.107 -11.762 5.78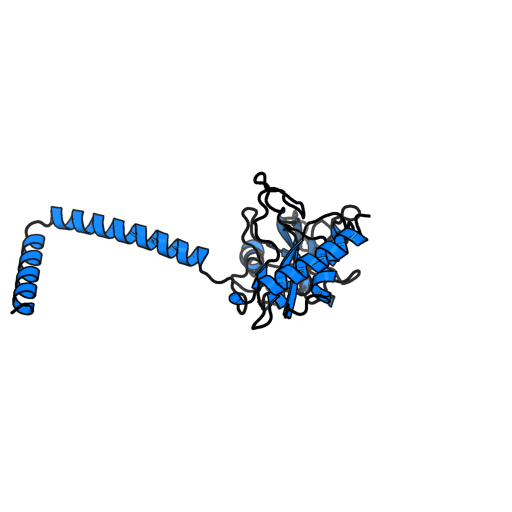0 1.00 93.19 96 LYS A O 1
ATOM 775 N N . LEU A 1 97 ? 13.437 -10.220 6.753 1.00 93.31 97 LEU A N 1
ATOM 776 C CA . LEU A 1 97 ? 13.820 -11.033 7.904 1.00 93.31 97 LEU A CA 1
ATOM 777 C C . LEU A 1 97 ? 12.596 -11.434 8.737 1.00 93.31 97 LEU A C 1
ATOM 779 O O . LEU A 1 97 ? 12.376 -12.625 8.943 1.00 93.31 97 LEU A O 1
ATOM 783 N N . PHE A 1 98 ? 11.780 -10.468 9.165 1.00 94.69 98 PHE A N 1
ATOM 784 C CA . PHE A 1 98 ? 10.601 -10.733 9.997 1.00 94.69 98 PHE A CA 1
ATOM 785 C C . PHE A 1 98 ? 9.568 -11.582 9.261 1.00 94.69 98 PHE A C 1
ATOM 787 O O . PHE A 1 98 ? 9.024 -12.540 9.810 1.00 94.69 98 PHE A O 1
ATOM 794 N N . ARG A 1 99 ? 9.329 -11.291 7.977 1.00 94.94 99 ARG A N 1
ATOM 795 C CA . ARG A 1 99 ? 8.397 -12.078 7.163 1.00 94.94 99 ARG A CA 1
ATOM 796 C C . ARG A 1 99 ? 8.835 -13.542 7.054 1.00 94.94 99 ARG A C 1
ATOM 798 O O . ARG A 1 99 ? 7.981 -14.423 7.050 1.00 94.94 99 ARG A O 1
ATOM 805 N N . ALA A 1 100 ? 10.141 -13.804 6.978 1.00 93.94 100 ALA A N 1
ATOM 806 C CA . ALA A 1 100 ? 10.684 -15.156 6.877 1.00 93.94 100 ALA A CA 1
ATOM 807 C C . ALA A 1 100 ? 10.756 -15.895 8.225 1.00 93.94 100 ALA A C 1
ATOM 809 O O . ALA A 1 100 ? 10.573 -17.112 8.257 1.00 93.94 100 ALA A O 1
ATOM 810 N N . ASN A 1 101 ? 11.019 -15.182 9.325 1.00 93.88 101 ASN A N 1
ATOM 811 C CA . ASN A 1 101 ? 11.420 -15.796 10.596 1.00 93.88 101 ASN A CA 1
ATOM 812 C C . ASN A 1 101 ? 10.391 -15.688 11.723 1.00 93.88 101 ASN A C 1
ATOM 814 O O . ASN A 1 101 ? 10.562 -16.337 12.754 1.00 93.88 101 ASN A O 1
ATOM 818 N N . THR A 1 102 ? 9.296 -14.951 11.531 1.00 93.75 102 THR A N 1
ATOM 819 C CA . THR A 1 102 ? 8.277 -14.760 12.566 1.00 93.75 102 THR A CA 1
ATOM 820 C C . THR A 1 102 ? 7.004 -15.591 12.282 1.00 93.75 102 THR A C 1
ATOM 822 O O . THR A 1 102 ? 6.034 -15.086 11.708 1.00 93.75 102 THR A O 1
ATOM 825 N N . PRO A 1 103 ? 6.921 -16.871 12.716 1.00 88.69 103 PRO A N 1
ATOM 826 C CA . PRO A 1 103 ? 5.807 -17.776 12.393 1.00 88.69 103 PRO A CA 1
ATOM 827 C C . PRO A 1 103 ? 4.466 -17.378 13.027 1.00 88.69 103 PRO A C 1
ATOM 829 O O . PRO A 1 103 ? 3.419 -17.907 12.639 1.00 88.69 103 PRO A O 1
ATOM 832 N N . GLY A 1 104 ? 4.478 -16.456 13.998 1.00 90.81 104 GLY A N 1
ATOM 833 C CA . GLY A 1 104 ? 3.269 -15.892 14.602 1.00 90.81 104 GLY A CA 1
ATOM 834 C C . GLY A 1 104 ? 2.396 -15.117 13.609 1.00 90.81 104 GLY A C 1
ATOM 835 O O . GLY A 1 104 ? 1.186 -14.991 13.836 1.00 90.81 104 GLY A O 1
ATOM 836 N N . PHE A 1 105 ? 2.972 -14.672 12.488 1.00 94.25 105 PHE A N 1
ATOM 837 C CA . PHE A 1 105 ? 2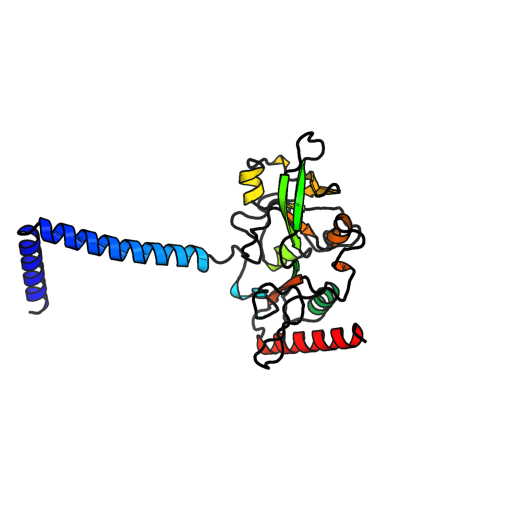.231 -14.103 11.371 1.00 94.25 105 PHE A CA 1
ATOM 838 C C . PHE A 1 105 ? 1.725 -15.196 10.415 1.00 94.25 105 PHE A C 1
ATOM 840 O O . PHE A 1 105 ? 2.408 -16.162 10.066 1.00 94.25 105 PHE A O 1
ATOM 847 N N . GLN A 1 106 ? 0.472 -15.047 9.992 1.00 94.50 106 GLN A N 1
ATOM 848 C CA . GLN A 1 106 ? -0.053 -15.686 8.793 1.00 94.50 106 GLN A CA 1
ATOM 849 C C . GLN A 1 106 ? 0.584 -15.061 7.550 1.00 94.50 106 GLN A C 1
ATOM 851 O O . GLN A 1 106 ? 0.935 -15.792 6.630 1.00 94.50 106 GLN A O 1
ATOM 856 N N . ASP A 1 107 ? 0.702 -13.733 7.538 1.00 94.06 107 ASP A N 1
ATOM 857 C CA . ASP A 1 107 ? 1.405 -12.977 6.508 1.00 94.06 107 ASP A CA 1
ATOM 858 C C . ASP A 1 107 ? 1.851 -11.618 7.068 1.00 94.06 107 ASP A C 1
ATOM 860 O O . ASP A 1 107 ? 1.231 -11.110 8.010 1.00 94.06 107 ASP A O 1
ATOM 864 N N . LEU A 1 108 ? 2.912 -11.044 6.503 1.00 96.50 108 LEU A N 1
ATOM 865 C CA . LEU A 1 108 ? 3.464 -9.745 6.893 1.00 96.50 108 LEU A CA 1
ATOM 866 C C . LEU A 1 108 ? 3.674 -8.892 5.644 1.00 96.50 108 LEU A C 1
ATOM 868 O O . LEU A 1 108 ? 4.373 -9.305 4.717 1.00 96.50 108 LEU A O 1
ATOM 872 N N . ALA A 1 109 ? 3.089 -7.702 5.626 1.00 97.19 109 ALA A N 1
ATOM 873 C CA . ALA A 1 109 ? 3.205 -6.739 4.545 1.00 97.19 109 ALA A CA 1
ATOM 874 C C . ALA A 1 109 ? 3.991 -5.503 4.987 1.00 97.19 109 ALA A C 1
ATOM 876 O O . ALA A 1 109 ? 3.979 -5.126 6.161 1.00 97.19 109 ALA A O 1
ATOM 877 N N . ALA A 1 110 ? 4.645 -4.873 4.018 1.00 96.19 110 ALA A N 1
ATOM 878 C CA . ALA A 1 110 ? 5.319 -3.597 4.180 1.00 96.19 110 ALA A CA 1
ATOM 879 C C . ALA A 1 110 ? 4.636 -2.538 3.320 1.00 96.19 110 ALA A C 1
ATOM 881 O O . ALA A 1 110 ? 4.145 -2.825 2.227 1.00 96.19 110 ALA A O 1
ATOM 882 N N . LEU A 1 111 ? 4.636 -1.308 3.810 1.00 93.88 111 LEU A N 1
ATOM 883 C CA . LEU A 1 111 ? 4.153 -0.141 3.096 1.00 93.88 111 LEU A CA 1
ATOM 884 C C . LEU A 1 111 ? 5.077 1.036 3.385 1.00 93.88 111 LEU A C 1
ATOM 886 O O . LEU A 1 111 ? 5.638 1.144 4.474 1.00 93.88 111 LEU A O 1
ATOM 890 N N . GLN A 1 112 ? 5.256 1.903 2.398 1.00 91.94 112 GLN A N 1
ATOM 891 C CA . GLN A 1 112 ? 5.996 3.139 2.570 1.00 91.94 112 GLN A CA 1
ATOM 892 C C . GLN A 1 112 ? 5.351 3.962 3.687 1.00 91.94 112 GLN A C 1
ATOM 894 O O . GLN A 1 112 ? 4.164 4.266 3.639 1.00 91.94 112 GLN A O 1
ATOM 899 N N . ALA A 1 113 ? 6.166 4.420 4.630 1.00 86.75 113 ALA A N 1
ATOM 900 C CA . ALA A 1 113 ? 5.764 5.491 5.515 1.00 86.75 113 ALA A CA 1
ATOM 901 C C . ALA A 1 113 ? 5.674 6.805 4.718 1.00 86.75 113 ALA A C 1
ATOM 903 O O . ALA A 1 113 ? 6.616 7.208 4.019 1.00 86.75 113 ALA A O 1
ATOM 904 N N . GLY A 1 114 ? 4.537 7.489 4.836 1.00 82.06 114 GLY A N 1
ATOM 905 C CA . GLY A 1 114 ? 4.229 8.701 4.077 1.00 82.06 114 GLY A CA 1
ATOM 906 C C . GLY A 1 114 ? 3.713 8.412 2.669 1.00 82.06 114 GLY A C 1
ATOM 907 O O . GLY A 1 114 ? 3.217 7.331 2.384 1.00 82.06 114 GLY A O 1
ATOM 908 N N . ASN A 1 115 ? 3.826 9.389 1.771 1.00 84.44 115 ASN A N 1
ATOM 909 C CA . ASN A 1 115 ? 3.369 9.260 0.389 1.00 84.44 115 ASN A CA 1
ATOM 910 C C . ASN A 1 115 ? 4.525 9.373 -0.617 1.00 84.44 115 ASN A C 1
ATOM 912 O O . ASN A 1 115 ? 5.593 9.927 -0.347 1.00 84.44 115 ASN A O 1
ATOM 916 N N . ALA A 1 116 ? 4.302 8.842 -1.812 1.00 89.00 116 ALA A N 1
ATOM 917 C CA . ALA A 1 116 ? 5.121 9.073 -2.990 1.00 89.00 116 ALA A CA 1
ATOM 918 C C . ALA A 1 116 ? 4.383 10.071 -3.895 1.00 89.00 116 ALA A C 1
ATOM 920 O O . ALA A 1 116 ? 3.368 9.705 -4.478 1.00 89.00 116 ALA A O 1
ATOM 921 N N . PRO A 1 117 ? 4.827 11.329 -4.041 1.00 91.69 117 PRO A N 1
ATOM 922 C CA . PRO A 1 117 ? 4.204 12.241 -4.994 1.00 91.69 117 PRO A CA 1
ATOM 923 C C . PRO A 1 117 ? 4.438 11.740 -6.426 1.00 91.69 117 PRO A C 1
ATOM 925 O O . PRO A 1 117 ? 5.580 11.528 -6.850 1.00 91.69 117 PRO A O 1
ATOM 928 N N . LEU A 1 118 ? 3.353 11.542 -7.176 1.00 94.25 118 LEU A N 1
ATOM 929 C CA . LEU A 1 118 ? 3.387 11.019 -8.539 1.00 94.25 118 LEU A CA 1
ATOM 930 C C . LEU A 1 118 ? 2.856 12.049 -9.536 1.00 94.25 118 LEU A C 1
ATOM 932 O O . LEU A 1 118 ? 1.820 12.671 -9.318 1.00 94.25 118 LEU A O 1
ATOM 936 N N . ALA A 1 119 ? 3.537 12.163 -10.669 1.00 95.25 119 ALA A N 1
ATOM 937 C CA . ALA A 1 119 ? 3.042 12.764 -11.894 1.00 95.25 119 ALA A CA 1
ATOM 938 C C . ALA A 1 119 ? 2.566 11.638 -12.819 1.00 95.25 119 ALA A C 1
ATOM 940 O O . ALA A 1 119 ? 3.374 10.834 -13.293 1.00 95.25 119 ALA A O 1
ATOM 941 N N . VAL A 1 120 ? 1.260 11.571 -13.066 1.00 96.12 120 VAL A N 1
ATOM 942 C CA . VAL A 1 120 ? 0.594 10.478 -13.780 1.00 96.12 120 VAL A CA 1
ATOM 943 C C . VAL A 1 120 ? -0.054 11.006 -15.052 1.00 96.12 120 VAL A C 1
ATOM 945 O O . VAL A 1 120 ? -0.742 12.020 -15.040 1.00 96.12 120 VAL A O 1
ATOM 948 N N . ARG A 1 121 ? 0.132 10.307 -16.171 1.00 95.00 121 ARG A N 1
ATOM 949 C CA . ARG A 1 121 ? -0.640 10.546 -17.401 1.00 95.00 121 ARG A CA 1
ATOM 950 C C . ARG A 1 121 ? -0.859 9.260 -18.171 1.00 95.00 121 ARG A C 1
ATOM 952 O O . ARG A 1 121 ? 0.016 8.398 -18.183 1.00 95.00 121 ARG A O 1
ATOM 959 N N . HIS A 1 122 ? -1.980 9.152 -18.873 1.00 94.44 122 HIS A N 1
ATOM 960 C CA . HIS A 1 122 ? -2.199 8.049 -19.807 1.00 94.44 122 HIS A CA 1
ATOM 961 C C . HIS A 1 122 ? -1.098 8.032 -20.883 1.00 94.44 122 HIS A C 1
ATOM 963 O O . HIS A 1 122 ? -0.710 9.084 -21.406 1.00 94.44 122 HIS A O 1
ATOM 969 N N . ALA A 1 123 ? -0.569 6.855 -21.223 1.00 91.56 123 ALA A N 1
ATOM 970 C CA . ALA A 1 123 ? 0.450 6.747 -22.261 1.00 91.56 123 ALA A CA 1
ATOM 971 C C . ALA A 1 123 ? -0.111 7.214 -23.616 1.00 91.56 123 ALA A C 1
ATOM 973 O O . ALA A 1 123 ? -1.225 6.872 -24.000 1.00 91.56 123 ALA A O 1
ATOM 974 N N . GLY A 1 124 ? 0.649 8.041 -24.335 1.00 86.31 124 GLY A N 1
ATOM 975 C CA . GLY A 1 124 ? 0.201 8.633 -25.601 1.00 86.31 124 GLY A CA 1
ATOM 976 C C . GLY A 1 124 ? -0.726 9.848 -25.463 1.00 86.31 124 GLY A C 1
ATOM 977 O O . GLY A 1 124 ? -1.054 10.457 -26.477 1.00 86.31 124 GLY A O 1
ATOM 978 N N . SER A 1 125 ? -1.107 10.254 -24.244 1.00 89.00 125 SER A N 1
ATOM 979 C CA . SER A 1 125 ? -1.795 11.533 -24.030 1.00 89.00 125 SER A CA 1
ATOM 980 C C . SER A 1 125 ? -0.840 12.713 -24.249 1.00 89.00 125 SER A C 1
ATOM 982 O O . SER A 1 125 ? 0.286 12.716 -23.744 1.00 89.00 125 SER A O 1
ATOM 984 N N . ALA A 1 126 ? -1.309 13.731 -24.978 1.00 82.88 126 ALA A N 1
ATOM 985 C CA . ALA A 1 126 ? -0.613 15.008 -25.158 1.00 82.88 126 ALA A CA 1
ATOM 986 C C . ALA A 1 126 ? -0.855 15.999 -24.000 1.00 82.88 126 ALA A C 1
ATOM 988 O O . ALA A 1 126 ? -0.235 17.061 -23.963 1.00 82.88 126 ALA A O 1
ATOM 989 N N . GLY A 1 127 ? -1.759 15.668 -23.070 1.00 84.38 127 GLY A N 1
ATOM 990 C CA . GLY A 1 127 ? -2.074 16.503 -21.914 1.00 84.38 127 GLY A CA 1
ATOM 991 C C . GLY A 1 127 ? -0.951 16.546 -20.866 1.00 84.38 127 GLY A C 1
ATOM 992 O O . GLY A 1 127 ? -0.052 15.691 -20.871 1.00 84.38 127 GLY A O 1
ATOM 993 N N . PRO A 1 128 ? -0.987 17.539 -19.957 1.00 88.44 128 PRO A N 1
ATOM 994 C CA . PRO A 1 128 ? -0.082 17.579 -18.814 1.00 88.44 128 PRO A CA 1
ATOM 995 C C . PRO A 1 128 ? -0.291 16.357 -17.910 1.00 88.44 128 PRO A C 1
ATOM 997 O O . PRO A 1 128 ? -1.358 15.746 -17.903 1.00 88.44 128 PRO A O 1
ATOM 1000 N N . ALA A 1 129 ? 0.744 16.000 -17.150 1.00 92.00 129 ALA A N 1
ATOM 1001 C CA . ALA A 1 129 ? 0.604 14.996 -16.105 1.00 92.00 129 ALA A CA 1
ATOM 1002 C C . ALA A 1 129 ? -0.181 15.564 -14.919 1.00 92.00 129 ALA A C 1
ATOM 1004 O O . ALA A 1 129 ? 0.004 16.721 -14.541 1.00 92.00 129 ALA A O 1
ATOM 1005 N N . GLU A 1 130 ? -1.033 14.731 -14.339 1.00 92.69 130 GLU A N 1
ATOM 1006 C CA . GLU A 1 130 ? -1.796 15.035 -13.138 1.00 92.69 130 GLU A CA 1
ATOM 1007 C C . GLU A 1 130 ? -1.033 14.595 -11.893 1.00 92.69 130 GLU A C 1
ATOM 1009 O O . GLU A 1 130 ? -0.307 13.598 -11.907 1.00 92.69 130 GLU A O 1
ATOM 1014 N N . THR A 1 131 ? -1.223 15.322 -10.796 1.00 93.31 131 THR A N 1
ATOM 1015 C CA . THR A 1 131 ? -0.673 14.927 -9.501 1.00 93.31 131 THR A CA 1
ATOM 1016 C C . THR A 1 131 ? -1.537 13.835 -8.874 1.00 93.31 131 THR A C 1
ATOM 1018 O O . THR A 1 131 ? -2.762 13.963 -8.770 1.00 93.31 131 THR A O 1
ATOM 1021 N N . ALA A 1 132 ? -0.887 12.773 -8.414 1.00 93.69 132 ALA A N 1
ATOM 1022 C CA . ALA A 1 132 ? -1.505 11.683 -7.679 1.00 93.69 132 ALA A CA 1
ATOM 1023 C C . ALA A 1 132 ? -0.675 11.326 -6.443 1.00 93.69 132 ALA A C 1
ATOM 1025 O O . ALA A 1 132 ? 0.555 11.429 -6.451 1.00 93.69 132 ALA A O 1
ATOM 1026 N N . ASN A 1 133 ? -1.355 10.880 -5.390 1.00 93.38 133 ASN A N 1
ATOM 1027 C CA . ASN A 1 133 ? -0.693 10.314 -4.220 1.00 93.38 133 ASN A CA 1
ATOM 1028 C C . ASN A 1 133 ? -0.376 8.838 -4.466 1.00 93.38 133 ASN A C 1
ATOM 1030 O O . ASN A 1 133 ? -1.271 8.030 -4.705 1.00 93.38 133 ASN A O 1
ATOM 1034 N N . GLY A 1 134 ? 0.903 8.495 -4.421 1.00 94.25 134 GLY A N 1
ATOM 1035 C CA . GLY A 1 134 ? 1.404 7.133 -4.511 1.00 94.25 134 GLY A CA 1
ATOM 1036 C C . GLY A 1 134 ? 1.726 6.537 -3.147 1.00 94.25 134 GLY A C 1
ATOM 1037 O O . GLY A 1 134 ? 2.047 7.265 -2.209 1.00 94.25 134 GLY A O 1
ATOM 1038 N N . GLU A 1 135 ? 1.734 5.215 -3.063 1.00 95.12 135 GLU A N 1
ATOM 1039 C CA . GLU A 1 135 ? 2.279 4.474 -1.924 1.00 95.12 135 GLU A CA 1
ATOM 1040 C C . GLU A 1 135 ? 2.982 3.216 -2.445 1.00 95.12 135 GLU A C 1
ATOM 1042 O O . GLU A 1 135 ? 2.398 2.442 -3.211 1.00 95.12 135 GLU A O 1
ATOM 1047 N N . PHE A 1 136 ? 4.251 3.019 -2.071 1.00 96.38 136 PHE A N 1
ATOM 1048 C CA . PHE A 1 136 ? 4.921 1.752 -2.350 1.00 96.38 136 PHE A CA 1
ATOM 1049 C C . PHE A 1 136 ? 4.501 0.708 -1.317 1.00 96.38 136 PHE A C 1
ATOM 1051 O O . PHE A 1 136 ? 4.552 0.976 -0.121 1.00 96.38 136 PHE A O 1
ATOM 1058 N N . VAL A 1 137 ? 4.109 -0.479 -1.766 1.00 97.50 137 VAL A N 1
ATOM 1059 C CA . VAL A 1 137 ? 3.642 -1.572 -0.905 1.00 97.50 137 VAL A CA 1
ATOM 1060 C C . VAL A 1 137 ? 4.237 -2.903 -1.339 1.00 97.50 137 VAL A C 1
ATOM 1062 O O . VAL A 1 137 ? 4.597 -3.084 -2.502 1.00 97.50 137 VAL A O 1
ATOM 1065 N N . SER A 1 138 ? 4.345 -3.845 -0.409 1.00 98.00 138 SER A N 1
ATOM 1066 C CA . SER A 1 138 ? 4.810 -5.194 -0.716 1.00 98.00 138 SER A CA 1
ATOM 1067 C C . SER A 1 138 ? 3.819 -5.950 -1.606 1.00 98.00 138 SER A C 1
ATOM 1069 O O . SER A 1 138 ? 2.609 -5.706 -1.573 1.00 98.00 138 SER A O 1
ATOM 1071 N N . GLY A 1 139 ? 4.308 -6.922 -2.376 1.00 97.75 139 GLY A N 1
ATOM 1072 C CA . GLY A 1 139 ? 3.476 -7.693 -3.313 1.00 97.75 139 GLY A CA 1
ATOM 1073 C C . GLY A 1 139 ? 2.281 -8.397 -2.658 1.00 97.75 139 GLY A C 1
ATOM 1074 O O . GLY A 1 139 ? 1.209 -8.495 -3.246 1.00 97.75 139 GLY A O 1
ATOM 1075 N N . ASN A 1 140 ? 2.421 -8.823 -1.405 1.00 97.25 140 ASN A N 1
ATOM 1076 C CA . ASN A 1 140 ? 1.371 -9.459 -0.606 1.00 97.25 140 ASN A CA 1
ATOM 1077 C C . ASN A 1 140 ? 0.478 -8.485 0.190 1.00 97.25 140 ASN A C 1
ATOM 1079 O O . ASN A 1 140 ? -0.347 -8.935 0.988 1.00 97.25 140 ASN A O 1
ATOM 1083 N N . PHE A 1 141 ? 0.624 -7.168 0.023 1.00 97.56 141 PHE A N 1
ATOM 1084 C CA . PHE A 1 141 ? -0.062 -6.161 0.841 1.00 97.56 141 PHE A CA 1
ATOM 1085 C C . PHE A 1 141 ? -1.583 -6.344 0.867 1.00 97.56 141 PHE A C 1
ATOM 1087 O O . PHE A 1 141 ? -2.195 -6.510 1.925 1.00 97.56 141 PHE A O 1
ATOM 1094 N N . PHE A 1 142 ? -2.202 -6.410 -0.311 1.00 97.06 142 PHE A N 1
ATOM 1095 C CA . PHE A 1 142 ? -3.649 -6.571 -0.423 1.00 97.06 142 PHE A CA 1
ATOM 1096 C C . PHE A 1 142 ? -4.136 -7.930 0.105 1.00 97.06 142 PHE A C 1
ATOM 1098 O O . PHE A 1 142 ? -5.194 -8.011 0.735 1.00 97.06 142 PHE A O 1
ATOM 1105 N N . GLN A 1 143 ? -3.350 -8.994 -0.096 1.00 95.75 143 GLN A N 1
ATOM 1106 C CA . GLN A 1 143 ? -3.638 -10.325 0.443 1.00 95.75 143 GLN A CA 1
ATOM 1107 C C . GLN A 1 143 ? -3.579 -10.336 1.974 1.00 95.75 143 GLN A C 1
ATOM 1109 O O . GLN A 1 143 ? -4.471 -10.895 2.615 1.00 95.75 143 GLN A O 1
ATOM 1114 N N . THR A 1 144 ? -2.580 -9.678 2.565 1.00 95.75 144 THR A N 1
ATOM 1115 C CA . THR A 1 144 ? -2.439 -9.546 4.021 1.00 95.75 144 THR A CA 1
ATOM 1116 C C . THR A 1 144 ? -3.669 -8.858 4.612 1.00 95.75 144 THR A C 1
ATOM 1118 O O . THR A 1 144 ? -4.259 -9.362 5.570 1.00 95.75 144 THR A O 1
ATOM 1121 N N . LEU A 1 145 ? -4.149 -7.782 3.980 1.00 94.25 145 LEU A N 1
ATOM 1122 C CA . LEU A 1 145 ? -5.380 -7.080 4.369 1.00 94.25 145 LEU A CA 1
ATOM 1123 C C . LEU A 1 145 ? -6.661 -7.865 4.028 1.00 94.25 145 LEU A C 1
ATOM 1125 O O . LEU A 1 145 ? -7.732 -7.593 4.568 1.00 94.25 145 LEU A O 1
ATOM 1129 N N . GLY A 1 146 ? -6.564 -8.904 3.202 1.00 94.00 146 GLY A N 1
ATOM 1130 C CA . GLY A 1 146 ? -7.702 -9.723 2.798 1.00 94.00 146 GLY A CA 1
ATOM 1131 C C . GLY A 1 146 ? -8.717 -8.922 1.989 1.00 94.00 146 GLY A C 1
ATOM 1132 O O . GLY A 1 146 ? -9.918 -9.046 2.229 1.00 94.00 146 GLY A O 1
ATOM 1133 N N . VAL A 1 147 ? -8.229 -8.075 1.081 1.00 94.06 147 VAL A N 1
ATOM 1134 C CA . VAL A 1 147 ? -9.052 -7.283 0.162 1.00 94.06 147 VAL A CA 1
ATOM 1135 C C . VAL A 1 147 ? -8.957 -7.839 -1.256 1.00 94.06 147 VAL A C 1
ATOM 1137 O O . VAL A 1 147 ? -7.969 -8.464 -1.633 1.00 94.06 147 VAL A O 1
ATOM 1140 N N . SER A 1 148 ? -10.012 -7.645 -2.044 1.00 95.38 148 SER A N 1
ATOM 1141 C CA . SER A 1 148 ? -10.117 -8.147 -3.420 1.00 95.38 148 SER A CA 1
ATOM 1142 C C . SER A 1 148 ? -10.343 -6.998 -4.392 1.00 95.38 148 SER A C 1
ATOM 1144 O O . SER A 1 148 ? -10.971 -6.005 -4.031 1.00 95.38 148 SER A O 1
ATOM 1146 N N . ALA A 1 149 ? -9.831 -7.122 -5.618 1.00 97.69 149 ALA A N 1
ATOM 1147 C CA . ALA A 1 149 ? -9.993 -6.087 -6.633 1.00 97.69 149 ALA A CA 1
ATOM 1148 C C . ALA A 1 149 ? -11.477 -5.825 -6.923 1.00 97.69 149 ALA A C 1
ATOM 1150 O O . ALA A 1 149 ? -12.263 -6.762 -7.055 1.00 97.69 149 ALA A O 1
ATOM 1151 N N . TRP A 1 150 ? -11.834 -4.555 -7.115 1.00 97.12 150 TRP A N 1
ATOM 1152 C CA . TRP A 1 150 ? -13.095 -4.191 -7.756 1.00 97.12 150 TRP A CA 1
ATOM 1153 C C . TRP A 1 150 ? -13.101 -4.611 -9.231 1.00 97.12 150 TRP A C 1
ATOM 1155 O O . TRP A 1 150 ? -14.098 -5.101 -9.758 1.00 97.12 150 TRP A O 1
ATOM 1165 N N . ARG A 1 151 ? -11.961 -4.424 -9.908 1.00 97.69 151 ARG A N 1
ATOM 1166 C CA . ARG A 1 151 ? -11.756 -4.773 -11.317 1.00 97.69 151 ARG A CA 1
ATOM 1167 C C . ARG A 1 151 ? -10.308 -5.193 -11.547 1.00 97.69 151 ARG A C 1
ATOM 1169 O O . ARG A 1 151 ? -9.408 -4.587 -10.977 1.00 97.69 151 ARG A O 1
ATOM 1176 N N . GLY A 1 152 ? -10.080 -6.177 -12.415 1.00 97.94 152 GLY A N 1
ATOM 1177 C CA . GLY A 1 152 ? -8.736 -6.692 -12.694 1.00 97.94 152 GLY A CA 1
ATOM 1178 C C . GLY A 1 152 ? -8.204 -7.556 -11.553 1.00 97.94 152 GLY A C 1
ATOM 1179 O O . GLY A 1 152 ? -8.942 -8.366 -10.995 1.00 97.94 152 GLY A O 1
ATOM 1180 N N . ARG A 1 153 ? -6.925 -7.384 -11.213 1.00 98.06 153 ARG A N 1
ATOM 1181 C CA . ARG A 1 153 ? -6.263 -8.080 -10.103 1.00 98.06 153 ARG A CA 1
ATOM 1182 C C . ARG A 1 153 ? -5.450 -7.112 -9.246 1.00 98.06 153 ARG A C 1
ATOM 1184 O O . ARG A 1 153 ? -5.066 -6.041 -9.704 1.00 98.06 153 ARG A O 1
ATOM 1191 N N . LEU A 1 154 ? -5.169 -7.522 -8.015 1.00 98.38 154 LEU A N 1
ATOM 1192 C CA . LEU A 1 154 ? -4.240 -6.827 -7.122 1.00 98.38 154 LEU A CA 1
ATOM 1193 C C . LEU A 1 154 ? -2.840 -7.449 -7.229 1.00 98.38 154 LEU A C 1
ATOM 1195 O O . LEU A 1 154 ? -2.645 -8.423 -7.969 1.00 98.38 154 LEU A O 1
ATOM 1199 N N . PHE A 1 155 ? -1.878 -6.863 -6.517 1.00 98.56 155 PHE A N 1
ATOM 1200 C CA . PHE A 1 155 ? -0.521 -7.395 -6.453 1.00 98.56 155 PHE A CA 1
ATOM 1201 C C . PHE A 1 155 ? -0.478 -8.790 -5.831 1.00 98.56 155 PHE A C 1
ATOM 1203 O O . PHE A 1 155 ? -1.299 -9.146 -4.981 1.00 98.56 155 PHE A O 1
ATOM 1210 N N . VAL A 1 156 ? 0.511 -9.553 -6.282 1.00 97.81 156 VAL A N 1
ATOM 1211 C CA . VAL A 1 156 ? 1.008 -10.774 -5.650 1.00 97.81 156 VAL A CA 1
ATOM 1212 C C . VAL A 1 156 ? 2.524 -10.663 -5.479 1.00 97.81 156 VAL A C 1
ATOM 1214 O O . VAL A 1 156 ? 3.158 -9.797 -6.079 1.00 97.81 156 VAL A O 1
ATOM 1217 N N . ASP A 1 157 ? 3.137 -11.573 -4.718 1.00 97.31 157 ASP A N 1
ATOM 1218 C CA . ASP A 1 157 ? 4.590 -11.558 -4.467 1.00 97.31 157 ASP A CA 1
ATOM 1219 C C . ASP A 1 157 ? 5.451 -11.540 -5.743 1.00 97.31 157 ASP A C 1
ATOM 1221 O O . ASP A 1 157 ? 6.546 -10.986 -5.734 1.00 97.31 157 ASP A O 1
ATOM 1225 N N . ALA A 1 158 ? 4.963 -12.117 -6.847 1.00 98.06 158 ALA A N 1
ATOM 1226 C CA . ALA A 1 158 ? 5.671 -12.131 -8.128 1.00 98.06 158 ALA A CA 1
ATOM 1227 C C . ALA A 1 158 ? 5.740 -10.754 -8.819 1.00 98.06 158 ALA A C 1
ATOM 1229 O O . ALA A 1 158 ? 6.624 -10.545 -9.646 1.00 98.06 158 ALA A O 1
ATOM 1230 N N . ASP A 1 159 ? 4.830 -9.828 -8.497 1.00 98.06 159 ASP A N 1
ATOM 1231 C CA . ASP A 1 159 ? 4.859 -8.454 -9.021 1.00 98.06 159 ASP A CA 1
ATOM 1232 C C . ASP A 1 159 ? 5.868 -7.569 -8.270 1.00 98.06 159 ASP A C 1
ATOM 1234 O O . ASP A 1 159 ? 6.255 -6.512 -8.762 1.00 98.06 159 ASP A O 1
ATOM 1238 N N . ASP A 1 160 ? 6.291 -7.998 -7.079 1.00 97.12 160 ASP A N 1
ATOM 1239 C CA . ASP A 1 160 ? 7.198 -7.279 -6.183 1.00 97.12 160 ASP A CA 1
ATOM 1240 C C . ASP A 1 160 ? 8.585 -7.937 -6.156 1.00 97.12 160 ASP A C 1
ATOM 1242 O O . ASP A 1 160 ? 9.150 -8.247 -5.108 1.00 97.12 160 ASP A O 1
ATOM 1246 N N . GLN A 1 161 ? 9.115 -8.208 -7.350 1.00 95.12 161 GLN A N 1
ATOM 1247 C CA . GLN A 1 161 ? 10.443 -8.784 -7.565 1.00 95.12 161 GLN A CA 1
ATOM 1248 C C . GLN A 1 161 ? 11.286 -7.867 -8.446 1.00 95.12 161 GLN A C 1
ATOM 1250 O O . GLN A 1 161 ? 10.772 -7.156 -9.314 1.00 95.12 161 GLN A O 1
ATOM 1255 N N . GLU A 1 162 ? 12.605 -7.914 -8.269 1.00 91.44 162 GLU A N 1
ATOM 1256 C CA . GLU A 1 162 ? 13.514 -7.201 -9.162 1.00 91.44 162 GLU A CA 1
ATOM 1257 C C . GLU A 1 162 ? 13.359 -7.720 -10.602 1.00 91.44 162 GLU A C 1
ATOM 1259 O O . GLU A 1 162 ? 13.407 -8.921 -10.864 1.00 91.44 162 GLU A O 1
ATOM 1264 N N . GLY A 1 163 ? 13.135 -6.801 -11.544 1.00 91.88 163 GLY A N 1
ATOM 1265 C CA . GLY A 1 163 ? 12.901 -7.131 -12.953 1.00 91.88 163 GLY A CA 1
ATOM 1266 C C . GLY A 1 163 ? 11.469 -7.559 -13.297 1.00 91.88 163 GLY A C 1
ATOM 1267 O O . GLY A 1 1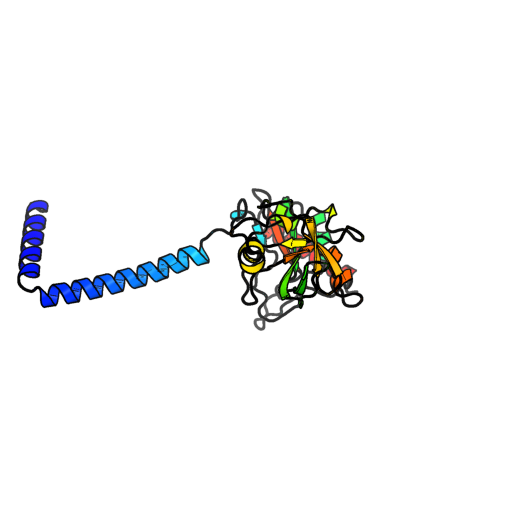63 ? 11.196 -7.807 -14.473 1.00 91.88 163 GLY A O 1
ATOM 1268 N N . ALA A 1 164 ? 10.546 -7.611 -12.328 1.00 96.56 164 ALA A N 1
ATOM 1269 C CA . ALA A 1 164 ? 9.130 -7.814 -12.619 1.00 96.56 164 ALA A CA 1
ATOM 1270 C C . ALA A 1 164 ? 8.579 -6.680 -13.515 1.00 96.56 164 ALA A C 1
ATOM 1272 O O . ALA A 1 164 ? 9.046 -5.537 -13.430 1.00 96.56 164 ALA A O 1
ATOM 1273 N N . PRO A 1 165 ? 7.588 -6.960 -14.385 1.00 97.00 165 PRO A N 1
ATOM 1274 C CA . PRO A 1 165 ? 6.944 -5.922 -15.182 1.00 97.00 165 PRO A CA 1
ATOM 1275 C C . PRO A 1 165 ? 6.392 -4.792 -14.294 1.00 97.00 165 PRO A C 1
ATOM 1277 O O . PRO A 1 165 ? 5.697 -5.088 -13.321 1.00 97.00 165 PRO A O 1
ATOM 1280 N N . PRO A 1 166 ? 6.633 -3.505 -14.618 1.00 97.62 166 PRO A N 1
ATOM 1281 C CA . PRO A 1 166 ? 6.110 -2.402 -13.819 1.00 97.62 166 PRO A CA 1
ATOM 1282 C C . PRO A 1 166 ? 4.580 -2.344 -13.885 1.00 97.62 166 PRO A C 1
ATOM 1284 O O . PRO A 1 166 ? 3.978 -2.057 -14.928 1.00 97.62 166 PRO A O 1
ATOM 1287 N N . VAL A 1 167 ? 3.949 -2.612 -12.748 1.00 98.50 167 VAL A N 1
ATOM 1288 C CA . VAL A 1 167 ? 2.495 -2.637 -12.585 1.00 98.50 167 VAL A CA 1
ATOM 1289 C C . VAL A 1 167 ? 2.063 -1.707 -11.463 1.00 98.50 167 VAL A C 1
ATOM 1291 O O . VAL A 1 167 ? 2.830 -1.413 -10.551 1.00 98.50 167 VAL A O 1
ATOM 1294 N N . ALA A 1 168 ? 0.829 -1.230 -11.542 1.00 98.56 168 ALA A N 1
ATOM 1295 C CA . ALA A 1 168 ? 0.235 -0.350 -10.549 1.00 98.56 168 ALA A CA 1
ATOM 1296 C C . ALA A 1 168 ? -1.227 -0.742 -10.293 1.00 98.56 168 ALA A C 1
ATOM 1298 O O . ALA A 1 168 ? -1.902 -1.299 -11.164 1.00 98.56 168 ALA A O 1
ATOM 1299 N N . VAL A 1 169 ? -1.721 -0.446 -9.094 1.00 98.69 169 VAL A N 1
ATOM 1300 C CA . VAL A 1 169 ? -3.136 -0.605 -8.728 1.00 98.69 169 VAL A CA 1
ATOM 1301 C C . VAL A 1 169 ? -3.704 0.772 -8.436 1.00 98.69 169 VAL A C 1
ATOM 1303 O O . VAL A 1 169 ? -3.114 1.533 -7.678 1.00 98.69 169 VAL A O 1
ATOM 1306 N N . MET A 1 170 ? -4.855 1.088 -9.022 1.00 98.12 170 MET A N 1
ATOM 1307 C CA . MET A 1 170 ? -5.538 2.362 -8.805 1.00 98.12 170 MET A CA 1
ATOM 1308 C C . MET A 1 170 ? -6.549 2.249 -7.660 1.00 98.12 170 MET A C 1
ATOM 1310 O O . MET A 1 170 ? -7.206 1.217 -7.505 1.00 98.12 170 MET A O 1
ATOM 1314 N N . SER A 1 171 ? -6.714 3.302 -6.864 1.00 97.06 171 SER A N 1
ATOM 1315 C CA . SER A 1 171 ? -7.792 3.366 -5.879 1.00 97.06 171 SER A CA 1
ATOM 1316 C C . SER A 1 171 ? -9.149 3.521 -6.550 1.00 97.06 171 SER A C 1
ATOM 1318 O O . SER A 1 171 ? -9.280 4.112 -7.623 1.00 97.06 171 SER A O 1
ATOM 1320 N N . PHE A 1 172 ? -10.186 2.979 -5.908 1.00 96.62 172 PHE A N 1
ATOM 1321 C CA . PHE A 1 172 ? -11.553 3.125 -6.400 1.00 96.62 172 PHE A CA 1
ATOM 1322 C C . PHE A 1 172 ? -11.949 4.602 -6.517 1.00 96.62 172 PHE A C 1
ATOM 1324 O O . PHE A 1 172 ? -12.552 5.003 -7.507 1.00 96.62 172 PHE A O 1
ATOM 1331 N N . HIS A 1 173 ? -11.558 5.411 -5.528 1.00 93.75 173 HIS A N 1
ATOM 1332 C CA . HIS A 1 173 ? -11.831 6.844 -5.497 1.00 93.75 173 HIS A CA 1
ATOM 1333 C C . HIS A 1 173 ? -11.183 7.574 -6.680 1.00 93.75 173 HIS A C 1
ATOM 1335 O O . HIS A 1 173 ? -11.869 8.295 -7.398 1.00 93.75 173 HIS A O 1
ATOM 1341 N N . ALA A 1 174 ? -9.891 7.340 -6.948 1.00 95.06 174 ALA A N 1
ATOM 1342 C CA . ALA A 1 174 ? -9.216 7.945 -8.094 1.00 95.06 174 ALA A CA 1
ATOM 1343 C C . ALA A 1 174 ? -9.860 7.508 -9.418 1.00 95.06 174 ALA A C 1
ATOM 1345 O O . ALA A 1 174 ? -10.145 8.343 -10.274 1.00 95.06 174 ALA A O 1
ATOM 1346 N N . TRP A 1 175 ? -10.140 6.210 -9.566 1.00 96.75 175 TRP A N 1
ATOM 1347 C CA . TRP A 1 175 ? -10.801 5.657 -10.748 1.00 96.75 175 TRP A CA 1
ATOM 1348 C C . TRP A 1 175 ? -12.174 6.296 -11.013 1.00 96.75 175 TRP A C 1
ATOM 1350 O O . TRP A 1 175 ? -12.495 6.626 -12.156 1.00 96.75 175 TRP A O 1
ATOM 1360 N N . GLN A 1 176 ? -12.968 6.509 -9.964 1.00 96.19 176 GLN A N 1
ATOM 1361 C CA . GLN A 1 176 ? -14.295 7.108 -10.062 1.00 96.19 176 GLN A CA 1
ATOM 1362 C C . GLN A 1 176 ? -14.236 8.612 -10.360 1.00 96.19 176 GLN A C 1
ATOM 1364 O O . GLN A 1 176 ? -14.844 9.058 -11.332 1.00 96.19 176 GLN A O 1
ATOM 1369 N N . GLU A 1 177 ? -13.502 9.373 -9.548 1.00 92.69 177 GLU A N 1
ATOM 1370 C CA . GLU A 1 177 ? -13.517 10.842 -9.560 1.00 92.69 177 GLU A CA 1
ATOM 1371 C C . GLU A 1 177 ? -12.644 11.437 -10.671 1.00 92.69 177 GLU A C 1
ATOM 1373 O O . GLU A 1 177 ? -13.047 12.388 -11.337 1.00 92.69 177 GLU A O 1
ATOM 1378 N N . LYS A 1 178 ? -11.448 10.877 -10.898 1.00 91.12 178 LYS A N 1
ATOM 1379 C CA . LYS A 1 178 ? -10.478 11.418 -11.869 1.00 91.12 178 LYS A CA 1
ATOM 1380 C C . LYS A 1 178 ? -10.606 10.770 -13.245 1.00 91.12 178 LYS A C 1
ATOM 1382 O O . LYS A 1 178 ? -10.438 11.437 -14.259 1.00 91.12 178 LYS A O 1
ATOM 1387 N N . TYR A 1 179 ? -10.937 9.479 -13.287 1.00 92.69 179 TYR A N 1
ATOM 1388 C CA . TYR A 1 179 ? -10.991 8.698 -14.530 1.00 92.69 179 TYR A CA 1
ATOM 1389 C C . TYR A 1 179 ? -12.416 8.334 -14.969 1.00 92.69 179 TYR A C 1
ATOM 1391 O O . TYR A 1 179 ? -12.593 7.508 -15.863 1.00 92.69 179 TYR A O 1
ATOM 1399 N N . GLY A 1 180 ? -13.444 8.936 -14.360 1.00 94.62 180 GLY A N 1
ATOM 1400 C CA . GLY A 1 180 ? -14.835 8.818 -14.809 1.00 94.62 180 GLY A CA 1
ATOM 1401 C C . GLY A 1 180 ? -15.393 7.394 -14.780 1.00 94.62 180 GLY A C 1
ATOM 1402 O O . GLY A 1 180 ? -16.303 7.078 -15.545 1.00 94.62 180 GLY A O 1
ATOM 1403 N N . SER A 1 181 ? -14.851 6.523 -13.922 1.00 96.69 181 SER A N 1
ATOM 1404 C CA . SER A 1 181 ? -15.179 5.092 -13.879 1.00 96.69 181 SER A CA 1
ATOM 1405 C C . SER A 1 181 ? -14.921 4.352 -15.204 1.00 96.69 181 SER A C 1
ATOM 1407 O O . SER A 1 181 ? -15.603 3.373 -15.520 1.00 96.69 181 SER A O 1
ATOM 1409 N N . ASP A 1 182 ? -13.942 4.800 -15.996 1.00 95.50 182 ASP A N 1
ATOM 1410 C CA . ASP A 1 182 ? -13.624 4.199 -17.291 1.00 95.50 182 ASP A CA 1
ATOM 1411 C C . ASP A 1 182 ? -13.104 2.750 -17.122 1.00 95.50 182 ASP A C 1
ATOM 1413 O O . ASP A 1 182 ? -12.067 2.519 -16.486 1.00 95.50 182 ASP A O 1
ATOM 1417 N N . PRO A 1 183 ? -13.789 1.732 -17.679 1.00 94.31 183 PRO A N 1
ATOM 1418 C CA . PRO A 1 183 ? -13.376 0.337 -17.551 1.00 94.31 183 PRO A CA 1
ATOM 1419 C C . PRO A 1 183 ? -12.063 -0.000 -18.271 1.00 94.31 183 PRO A C 1
ATOM 1421 O O . PRO A 1 183 ? -11.506 -1.067 -17.989 1.00 94.31 183 PRO A O 1
ATOM 1424 N N . THR A 1 184 ? -11.603 0.851 -19.195 1.00 95.56 184 THR A N 1
ATOM 1425 C CA . THR A 1 184 ? -10.383 0.662 -19.998 1.00 95.56 184 THR A CA 1
ATOM 1426 C C . THR A 1 184 ? -9.105 1.031 -19.250 1.00 95.56 184 THR A C 1
ATOM 1428 O O . THR A 1 184 ? -8.017 0.666 -19.691 1.00 95.56 184 THR A O 1
ATOM 1431 N N . VAL A 1 185 ? -9.217 1.677 -18.082 1.00 96.38 185 VAL A N 1
ATOM 1432 C CA . VAL A 1 185 ? -8.076 1.973 -17.202 1.00 96.38 185 VAL A CA 1
ATOM 1433 C C . VAL A 1 185 ? -7.292 0.698 -16.884 1.00 96.38 185 VAL A C 1
ATOM 1435 O O . VAL A 1 185 ? -6.067 0.683 -16.972 1.00 96.38 185 VAL A O 1
ATOM 1438 N N . VAL A 1 186 ? -7.991 -0.397 -16.566 1.00 98.31 186 VAL A N 1
ATOM 1439 C CA . VAL A 1 186 ? -7.362 -1.698 -16.304 1.00 98.31 186 VAL A CA 1
ATOM 1440 C C . VAL A 1 186 ? -6.832 -2.300 -17.606 1.00 98.31 186 VAL A C 1
ATOM 1442 O O . VAL A 1 186 ? -7.586 -2.521 -18.549 1.00 98.31 186 VAL A O 1
ATOM 1445 N N . GLY A 1 187 ? -5.540 -2.617 -17.626 1.00 97.81 187 GLY A N 1
ATOM 1446 C CA . GLY A 1 187 ? -4.794 -3.097 -18.788 1.00 97.81 187 GLY A CA 1
ATOM 1447 C C . GLY A 1 187 ? -4.115 -1.984 -19.589 1.00 97.81 187 GLY A C 1
ATOM 1448 O O . GLY A 1 187 ? -3.270 -2.286 -20.429 1.00 97.81 187 GLY A O 1
ATOM 1449 N N . SER A 1 188 ? -4.432 -0.716 -19.315 1.00 97.56 188 SER A N 1
ATOM 1450 C CA . SER A 1 188 ? -3.813 0.424 -19.991 1.00 97.56 188 SER A CA 1
ATOM 1451 C C . SER A 1 188 ? -2.501 0.843 -19.336 1.00 97.56 188 SER A C 1
ATOM 1453 O O . SER A 1 188 ? -2.290 0.699 -18.126 1.00 97.56 188 SER A O 1
ATOM 1455 N N . THR A 1 189 ? -1.613 1.396 -20.160 1.00 97.81 189 THR A N 1
ATOM 1456 C CA . THR A 1 189 ? -0.311 1.897 -19.725 1.00 97.81 189 THR A CA 1
ATOM 1457 C C . THR A 1 189 ? -0.396 3.377 -19.376 1.00 97.81 189 THR A C 1
ATOM 1459 O O . THR A 1 189 ? -0.886 4.194 -20.154 1.00 97.81 189 THR A O 1
ATOM 1462 N N . TYR A 1 190 ? 0.168 3.736 -18.232 1.00 97.12 190 TYR A N 1
ATOM 1463 C CA . TYR A 1 190 ? 0.317 5.100 -17.751 1.00 97.12 190 TYR A CA 1
ATOM 1464 C C . TYR A 1 190 ? 1.796 5.430 -17.588 1.00 97.12 190 TYR A C 1
ATOM 1466 O O . TYR A 1 190 ? 2.611 4.579 -17.246 1.00 97.12 190 TYR A O 1
ATOM 1474 N N . GLN A 1 191 ? 2.150 6.682 -17.845 1.00 96.75 191 GLN A N 1
ATOM 1475 C CA . GLN A 1 191 ? 3.450 7.233 -17.501 1.00 96.75 191 GLN A CA 1
ATOM 1476 C C . GLN A 1 191 ? 3.364 7.797 -16.083 1.00 96.75 191 GLN A C 1
ATOM 1478 O O . GLN A 1 191 ? 2.672 8.791 -15.868 1.00 96.75 191 GLN A O 1
ATOM 1483 N N . ILE A 1 192 ? 4.065 7.171 -15.143 1.00 96.19 192 ILE A N 1
ATOM 1484 C CA . ILE A 1 192 ? 4.168 7.574 -13.738 1.00 96.19 192 ILE A CA 1
ATOM 1485 C C . ILE A 1 192 ? 5.610 8.040 -13.509 1.00 96.19 192 ILE A C 1
ATOM 1487 O O . ILE A 1 192 ? 6.546 7.274 -13.716 1.00 96.19 192 ILE A O 1
ATOM 1491 N N . ASN A 1 193 ? 5.805 9.325 -13.197 1.00 93.56 193 ASN A N 1
ATOM 1492 C CA . ASN A 1 193 ? 7.107 10.023 -13.182 1.00 93.56 193 ASN A CA 1
ATOM 1493 C C . ASN A 1 193 ? 7.997 9.693 -14.399 1.00 93.56 193 ASN A C 1
ATOM 1495 O O . ASN A 1 193 ? 9.206 9.506 -14.286 1.00 93.56 193 ASN A O 1
ATOM 1499 N N . GLY A 1 194 ? 7.387 9.601 -15.586 1.00 90.88 194 GLY A N 1
ATOM 1500 C CA . GLY A 1 194 ? 8.093 9.322 -16.843 1.00 90.88 194 GLY A CA 1
ATOM 1501 C C . GLY A 1 194 ? 8.464 7.853 -17.080 1.00 90.88 194 GLY A C 1
ATOM 1502 O O . GLY A 1 194 ? 9.178 7.562 -18.041 1.00 90.88 194 GLY A O 1
ATOM 1503 N N . ARG A 1 195 ? 7.992 6.928 -16.238 1.00 95.00 195 ARG A N 1
ATOM 1504 C CA . ARG A 1 195 ? 8.139 5.479 -16.411 1.00 95.00 195 ARG A CA 1
ATOM 1505 C C . ARG A 1 195 ? 6.800 4.844 -16.767 1.00 95.00 195 ARG A C 1
ATOM 1507 O O . ARG A 1 195 ? 5.768 5.221 -16.221 1.00 95.00 195 ARG A O 1
ATOM 1514 N N . ALA A 1 196 ? 6.821 3.863 -17.662 1.00 96.56 196 ALA A N 1
ATOM 1515 C CA . ALA A 1 196 ? 5.618 3.154 -18.075 1.00 96.56 196 ALA A CA 1
ATOM 1516 C C . ALA A 1 196 ? 5.209 2.115 -17.021 1.00 96.56 196 ALA A C 1
ATOM 1518 O O . ALA A 1 196 ? 5.995 1.223 -16.714 1.00 96.56 196 ALA A O 1
ATOM 1519 N N . PHE A 1 197 ? 3.977 2.213 -16.529 1.00 98.31 197 PHE A N 1
ATOM 1520 C CA . PHE A 1 197 ? 3.332 1.255 -15.635 1.00 98.31 197 PHE A CA 1
ATOM 1521 C C . PHE A 1 197 ? 2.002 0.810 -16.229 1.00 98.31 197 PHE A C 1
ATOM 1523 O O . PHE A 1 197 ? 1.252 1.630 -16.755 1.00 98.31 197 PHE A O 1
ATOM 1530 N N . THR A 1 198 ? 1.683 -0.475 -16.118 1.00 98.56 198 THR A N 1
ATOM 1531 C CA . THR A 1 198 ? 0.353 -0.979 -16.493 1.00 98.56 198 THR A CA 1
ATOM 1532 C C . THR A 1 198 ? -0.553 -0.977 -15.271 1.00 98.56 198 THR A C 1
ATOM 1534 O O . THR A 1 198 ? -0.192 -1.553 -14.244 1.00 98.56 198 THR A O 1
ATOM 1537 N N . ILE A 1 199 ? -1.740 -0.374 -15.367 1.00 98.62 199 ILE A N 1
ATOM 1538 C CA . ILE A 1 199 ? -2.734 -0.496 -14.296 1.00 98.62 199 ILE A CA 1
ATOM 1539 C C . ILE A 1 199 ? -3.354 -1.890 -14.382 1.00 98.62 199 ILE A C 1
ATOM 1541 O O . ILE A 1 199 ? -4.071 -2.196 -15.329 1.00 98.62 199 ILE A O 1
ATOM 1545 N N . ILE A 1 200 ? -3.080 -2.759 -13.413 1.00 98.69 200 ILE A N 1
ATOM 1546 C CA . ILE A 1 200 ? -3.536 -4.164 -13.442 1.00 98.69 200 ILE A CA 1
ATOM 1547 C C . ILE A 1 200 ? -4.854 -4.392 -12.701 1.00 98.69 200 ILE A C 1
ATOM 1549 O O . ILE A 1 200 ? -5.483 -5.442 -12.862 1.00 98.69 200 ILE A O 1
ATOM 1553 N N . GLY A 1 201 ? -5.303 -3.405 -11.929 1.00 98.50 201 GLY A N 1
ATOM 1554 C CA . GLY A 1 201 ? -6.581 -3.462 -11.246 1.00 98.50 201 GLY A CA 1
ATOM 1555 C C . GLY A 1 201 ? -6.952 -2.185 -10.508 1.00 98.50 201 GLY A C 1
ATOM 1556 O O . GLY A 1 201 ? -6.160 -1.250 -10.383 1.00 98.50 201 GLY A O 1
ATOM 1557 N N . VAL A 1 202 ? -8.189 -2.187 -10.024 1.00 98.56 202 VAL A N 1
ATOM 1558 C CA . VAL A 1 202 ? -8.773 -1.153 -9.170 1.00 98.56 202 VAL A CA 1
ATOM 1559 C C . VAL A 1 202 ? -9.067 -1.781 -7.810 1.00 98.56 202 VAL A C 1
ATOM 1561 O O . VAL A 1 202 ? -9.692 -2.844 -7.740 1.00 98.56 202 VAL A O 1
ATOM 1564 N N . ALA A 1 203 ? -8.606 -1.146 -6.735 1.00 97.62 203 ALA A N 1
ATOM 1565 C CA . ALA A 1 203 ? -8.875 -1.558 -5.358 1.00 97.62 203 ALA A CA 1
ATOM 1566 C C . ALA A 1 203 ? -10.389 -1.517 -5.039 1.00 97.62 203 ALA A C 1
ATOM 1568 O O . ALA A 1 203 ? -11.145 -0.856 -5.755 1.00 97.62 203 ALA A O 1
ATOM 1569 N N . PRO A 1 204 ? -10.877 -2.231 -4.007 1.00 95.25 204 PRO A N 1
ATOM 1570 C CA . PRO A 1 204 ? -12.306 -2.256 -3.705 1.00 95.25 204 PRO A CA 1
ATOM 1571 C C . PRO A 1 204 ? -12.827 -0.895 -3.232 1.00 95.25 204 PRO A C 1
ATOM 1573 O O . PRO A 1 204 ? -12.095 -0.086 -2.661 1.00 95.25 204 PRO A O 1
ATOM 1576 N N . ALA A 1 205 ? -14.121 -0.654 -3.444 1.00 92.25 205 ALA A N 1
ATOM 1577 C CA . ALA A 1 205 ? -14.786 0.547 -2.953 1.00 92.25 205 ALA A CA 1
ATOM 1578 C C . ALA A 1 205 ? -14.650 0.672 -1.423 1.00 92.25 205 ALA A C 1
ATOM 1580 O O . ALA A 1 205 ? -14.798 -0.308 -0.692 1.00 92.25 205 ALA A O 1
ATOM 1581 N N . GLY A 1 206 ? -14.361 1.885 -0.945 1.00 87.00 206 GLY A N 1
ATOM 1582 C CA . GLY A 1 206 ? -14.145 2.180 0.476 1.00 87.00 206 GLY A CA 1
ATOM 1583 C C . GLY A 1 206 ? -12.759 1.808 1.016 1.00 87.00 206 GLY A C 1
ATOM 1584 O O . GLY A 1 206 ? -12.452 2.157 2.153 1.00 87.00 206 GLY A O 1
ATOM 1585 N N . PHE A 1 207 ? -11.910 1.124 0.241 1.00 90.62 207 PHE A N 1
ATOM 1586 C CA . PHE A 1 207 ? -10.535 0.851 0.650 1.00 90.62 207 PHE A CA 1
ATOM 1587 C C . PHE A 1 207 ? -9.637 2.065 0.401 1.00 90.62 207 PHE A C 1
ATOM 1589 O O . PHE A 1 207 ? -9.513 2.533 -0.731 1.00 90.62 207 PHE A O 1
ATOM 1596 N N . VAL A 1 208 ? -9.000 2.546 1.468 1.00 86.88 208 VAL A N 1
ATOM 1597 C CA . VAL A 1 208 ? -8.219 3.795 1.485 1.00 86.88 208 VAL A CA 1
ATOM 1598 C C . VAL A 1 208 ? -6.739 3.588 1.829 1.00 86.88 208 VAL A C 1
ATOM 1600 O O . VAL A 1 208 ? -6.021 4.562 2.012 1.00 86.88 208 VAL A O 1
ATOM 1603 N N . GLY A 1 209 ? -6.281 2.334 1.916 1.00 87.38 209 GLY A N 1
ATOM 1604 C CA . GLY A 1 209 ? -4.945 1.969 2.408 1.00 87.38 209 GLY A CA 1
ATOM 1605 C C . GLY A 1 209 ? -4.975 1.369 3.818 1.00 87.38 209 GLY A C 1
ATOM 1606 O O . GLY A 1 209 ? -6.045 1.186 4.400 1.00 87.38 209 GLY A O 1
ATOM 1607 N N . ALA A 1 210 ? -3.800 1.022 4.355 1.00 83.62 210 ALA A N 1
ATOM 1608 C CA . ALA A 1 210 ? -3.664 0.456 5.705 1.00 83.62 210 ALA A CA 1
ATOM 1609 C C . ALA A 1 210 ? -3.596 1.527 6.809 1.00 83.62 210 ALA A C 1
ATOM 1611 O O . ALA A 1 210 ? -3.800 1.215 7.982 1.00 83.62 210 ALA A O 1
ATOM 1612 N N . THR A 1 211 ? -3.343 2.780 6.431 1.00 74.94 211 THR A N 1
ATOM 1613 C CA . THR A 1 211 ? -3.113 3.895 7.351 1.00 74.94 211 THR A CA 1
ATOM 1614 C C . THR A 1 211 ? -3.922 5.104 6.899 1.00 74.94 211 THR A C 1
ATOM 1616 O O . THR A 1 211 ? -3.943 5.437 5.717 1.00 74.94 211 THR A O 1
ATOM 1619 N N . ILE A 1 212 ? -4.583 5.777 7.841 1.00 68.81 212 ILE A N 1
ATOM 1620 C CA . ILE A 1 212 ? -5.244 7.064 7.598 1.00 68.81 212 ILE A CA 1
ATOM 1621 C C . ILE A 1 212 ? -4.286 8.141 8.102 1.00 68.81 212 ILE A C 1
ATOM 1623 O O . ILE A 1 212 ? -4.041 8.227 9.304 1.00 68.81 212 ILE A O 1
ATOM 1627 N N . VAL A 1 213 ? -3.710 8.919 7.187 1.00 66.88 213 VAL A N 1
ATOM 1628 C CA . VAL A 1 213 ? -2.727 9.969 7.495 1.00 66.88 213 VAL A CA 1
ATOM 1629 C C . VAL A 1 213 ? -3.139 11.304 6.879 1.00 66.88 213 VAL A C 1
ATOM 1631 O O . VAL A 1 213 ? -3.794 11.345 5.836 1.00 66.88 213 VAL A O 1
ATOM 1634 N N . ASP A 1 214 ? -2.718 12.403 7.506 1.00 62.66 214 ASP A N 1
ATOM 1635 C CA . ASP A 1 214 ? -3.124 13.769 7.138 1.00 62.66 214 ASP A CA 1
ATOM 1636 C C . ASP A 1 214 ? -2.686 14.198 5.722 1.00 62.66 214 ASP A C 1
ATOM 1638 O O . ASP A 1 214 ? -3.266 15.110 5.137 1.00 62.66 214 ASP A O 1
ATOM 1642 N N . TRP A 1 215 ? -1.690 13.527 5.135 1.00 64.69 215 TRP A N 1
ATOM 1643 C CA . TRP A 1 215 ? -1.135 13.844 3.809 1.00 64.69 215 TRP A CA 1
ATOM 1644 C C . TRP A 1 215 ? -1.946 13.269 2.632 1.00 64.69 215 TRP A C 1
ATOM 1646 O O . TRP A 1 215 ? -1.586 13.465 1.468 1.00 64.69 215 TRP A O 1
ATOM 1656 N N . GLY A 1 216 ? -3.068 12.607 2.925 1.00 71.94 216 GLY A N 1
ATOM 1657 C CA . GLY A 1 216 ? -4.028 12.116 1.941 1.00 71.94 216 GLY A CA 1
ATOM 1658 C C . GLY A 1 216 ? -3.918 10.619 1.658 1.00 71.94 216 GLY A C 1
ATOM 1659 O O . GLY A 1 216 ? -2.898 9.980 1.900 1.00 71.94 216 GLY A O 1
ATOM 1660 N N . MET A 1 217 ? -5.011 10.062 1.138 1.00 85.81 217 MET A N 1
ATOM 1661 C CA . MET A 1 217 ? -5.120 8.645 0.786 1.00 85.81 217 MET A CA 1
ATOM 1662 C C . MET A 1 217 ? -4.384 8.356 -0.535 1.00 85.81 217 MET A C 1
ATOM 1664 O O . MET A 1 217 ? -4.334 9.241 -1.399 1.00 85.81 217 MET A O 1
ATOM 1668 N N . PRO A 1 218 ? -3.842 7.141 -0.734 1.00 92.00 218 PRO A N 1
ATOM 1669 C CA . PRO A 1 218 ? -3.222 6.763 -1.997 1.00 92.00 218 PRO A CA 1
ATOM 1670 C C . PRO A 1 218 ? -4.246 6.735 -3.140 1.00 92.00 218 PRO A C 1
ATOM 1672 O O . PRO A 1 218 ? -5.292 6.087 -3.070 1.00 92.00 218 PRO A O 1
ATOM 1675 N N . ASP A 1 219 ? -3.918 7.414 -4.234 1.00 94.69 219 ASP A N 1
ATOM 1676 C CA . ASP A 1 219 ? -4.592 7.268 -5.522 1.00 94.69 219 ASP A CA 1
ATOM 1677 C C . ASP A 1 219 ? -4.077 6.031 -6.273 1.00 94.69 219 ASP A C 1
ATOM 1679 O O . ASP A 1 219 ? -4.819 5.408 -7.036 1.00 94.69 219 ASP A O 1
ATOM 1683 N N . ILE A 1 220 ? -2.795 5.695 -6.085 1.00 96.88 220 ILE A N 1
ATOM 1684 C CA . ILE A 1 220 ? -2.106 4.603 -6.775 1.00 96.88 220 ILE A CA 1
ATOM 1685 C C . ILE A 1 220 ? -1.173 3.871 -5.805 1.00 96.88 220 ILE A C 1
ATOM 1687 O O . ILE A 1 220 ? -0.370 4.492 -5.115 1.00 96.88 220 ILE A O 1
ATOM 1691 N N . TRP A 1 221 ? -1.213 2.543 -5.824 1.00 98.06 221 TRP A N 1
ATOM 1692 C CA . TRP A 1 221 ? -0.202 1.696 -5.195 1.00 98.06 221 TRP A CA 1
ATOM 1693 C C . TRP A 1 221 ? 0.795 1.178 -6.229 1.00 98.06 221 TRP A C 1
ATOM 1695 O O . TRP A 1 221 ? 0.424 0.888 -7.372 1.00 98.06 221 TRP A O 1
ATOM 1705 N N . LEU A 1 222 ? 2.051 1.040 -5.810 1.00 97.94 222 LEU A N 1
ATOM 1706 C CA . LEU A 1 222 ? 3.183 0.559 -6.606 1.00 97.94 222 LEU A CA 1
ATOM 1707 C C . LEU A 1 222 ? 3.914 -0.551 -5.824 1.00 97.94 222 LEU A C 1
ATOM 1709 O O . LEU A 1 222 ? 4.048 -0.412 -4.610 1.00 97.94 222 LEU A O 1
ATOM 1713 N N . PRO A 1 223 ? 4.428 -1.623 -6.453 1.00 97.94 223 PRO A N 1
ATOM 1714 C CA . PRO A 1 223 ? 5.251 -2.603 -5.744 1.00 97.94 223 PRO A CA 1
ATOM 1715 C C . PRO A 1 223 ? 6.557 -1.973 -5.240 1.00 97.94 223 PRO A C 1
ATOM 1717 O O . PRO A 1 223 ? 7.182 -1.195 -5.971 1.00 97.94 223 PRO A O 1
ATOM 1720 N N . LEU A 1 224 ? 7.001 -2.308 -4.027 1.00 96.81 224 LEU A N 1
ATOM 1721 C CA . LEU A 1 224 ? 8.250 -1.814 -3.425 1.00 96.81 224 LEU A CA 1
ATOM 1722 C C . LEU A 1 224 ? 9.469 -2.018 -4.338 1.00 96.81 224 LEU A C 1
ATOM 1724 O O . LEU A 1 224 ? 10.275 -1.101 -4.504 1.00 96.81 224 LEU A O 1
ATOM 1728 N N . ALA A 1 225 ? 9.564 -3.162 -5.015 1.00 95.56 225 ALA A N 1
ATOM 1729 C CA . ALA A 1 225 ? 10.630 -3.494 -5.958 1.00 95.56 225 ALA A CA 1
ATOM 1730 C C . ALA A 1 225 ? 10.710 -2.543 -7.170 1.00 95.56 225 ALA A C 1
ATOM 1732 O O . ALA A 1 225 ? 11.727 -2.517 -7.866 1.00 95.56 225 ALA A O 1
ATOM 1733 N N . THR A 1 226 ? 9.675 -1.732 -7.422 1.00 95.62 226 THR A N 1
ATOM 1734 C CA . THR A 1 226 ? 9.670 -0.717 -8.489 1.00 95.62 226 THR A CA 1
ATOM 1735 C C . THR A 1 226 ? 10.224 0.640 -8.049 1.00 95.62 226 THR A C 1
ATOM 1737 O O . THR A 1 226 ? 10.502 1.482 -8.906 1.00 95.62 226 THR A O 1
ATOM 1740 N N . GLU A 1 227 ? 10.466 0.859 -6.751 1.00 94.56 227 GLU A N 1
ATOM 1741 C CA . GLU A 1 227 ? 11.039 2.107 -6.231 1.00 94.56 227 GLU A CA 1
ATOM 1742 C C . GLU A 1 227 ? 12.354 2.514 -6.943 1.00 94.56 227 GLU A C 1
ATOM 1744 O O . GLU A 1 227 ? 12.475 3.678 -7.351 1.00 94.56 227 GLU A O 1
ATOM 1749 N N . PRO A 1 228 ? 13.308 1.598 -7.231 1.00 93.44 228 PRO A N 1
ATOM 1750 C CA . PRO A 1 228 ? 14.528 1.938 -7.965 1.00 93.44 228 PRO A CA 1
ATOM 1751 C C . PRO A 1 228 ? 14.303 2.443 -9.392 1.00 93.44 228 PRO A C 1
ATOM 1753 O O . PRO A 1 228 ? 15.139 3.184 -9.908 1.00 93.44 228 PRO A O 1
ATOM 1756 N N . LEU A 1 229 ? 13.188 2.095 -10.043 1.00 91.56 229 LEU A N 1
ATOM 1757 C CA . LEU A 1 229 ? 12.867 2.606 -11.383 1.00 91.56 229 LEU A CA 1
ATOM 1758 C C . LEU A 1 229 ? 12.556 4.109 -11.361 1.00 91.56 229 LEU A C 1
ATOM 1760 O O . LEU A 1 229 ? 12.774 4.808 -12.358 1.00 91.56 229 LEU A O 1
ATOM 1764 N N . MET A 1 230 ? 12.051 4.582 -10.221 1.00 87.50 230 MET A N 1
ATOM 1765 C CA . MET A 1 230 ? 11.583 5.946 -9.995 1.00 87.50 230 MET A CA 1
ATOM 1766 C C . MET A 1 230 ? 12.675 6.817 -9.376 1.00 87.50 230 MET A C 1
ATOM 1768 O O . MET A 1 230 ? 12.887 7.940 -9.825 1.00 87.50 230 MET A O 1
ATOM 1772 N N . LEU A 1 231 ? 13.380 6.290 -8.372 1.00 87.69 231 LEU A N 1
ATOM 1773 C CA . LEU A 1 231 ? 14.371 7.036 -7.589 1.00 87.69 231 LEU A CA 1
ATOM 1774 C C . LEU A 1 231 ? 15.823 6.760 -8.011 1.00 87.69 231 LEU A C 1
ATOM 1776 O O . LEU A 1 231 ? 16.731 7.504 -7.649 1.00 87.69 231 LEU A O 1
ATOM 1780 N N . GLY A 1 232 ? 16.081 5.720 -8.808 1.00 87.88 232 GLY A N 1
ATOM 1781 C CA . GLY A 1 232 ? 17.425 5.410 -9.290 1.00 87.88 232 GLY A CA 1
ATOM 1782 C C . GLY A 1 232 ? 18.409 5.176 -8.143 1.00 87.88 232 GLY A C 1
ATOM 1783 O O . GLY A 1 232 ? 18.241 4.258 -7.343 1.00 87.88 232 GLY A O 1
ATOM 1784 N N . THR A 1 233 ? 19.456 5.999 -8.066 1.00 84.44 233 THR A N 1
ATOM 1785 C CA . THR A 1 233 ? 20.513 5.879 -7.048 1.00 84.44 233 THR A CA 1
ATOM 1786 C C . THR A 1 233 ? 20.078 6.311 -5.649 1.00 84.44 233 THR A C 1
ATOM 1788 O O . THR A 1 233 ? 20.791 6.017 -4.699 1.00 84.44 233 THR A O 1
ATOM 1791 N N . THR A 1 234 ? 18.944 7.005 -5.505 1.00 86.94 234 THR A N 1
ATOM 1792 C CA . THR A 1 234 ? 18.403 7.432 -4.201 1.00 86.94 234 THR A CA 1
ATOM 1793 C C . THR A 1 234 ? 17.299 6.506 -3.683 1.00 86.94 234 THR A C 1
ATOM 1795 O O . THR A 1 234 ? 16.600 6.854 -2.734 1.00 86.94 234 THR A O 1
ATOM 1798 N N . ALA A 1 235 ? 17.124 5.335 -4.303 1.00 90.50 235 ALA A N 1
ATOM 1799 C CA . ALA A 1 235 ? 16.156 4.334 -3.870 1.00 90.50 235 ALA A CA 1
ATOM 1800 C C . ALA A 1 235 ? 16.488 3.811 -2.466 1.00 90.50 235 ALA A C 1
ATOM 1802 O O . ALA A 1 235 ? 17.590 3.310 -2.226 1.00 90.50 235 ALA A O 1
ATOM 1803 N N . ARG A 1 236 ? 15.520 3.906 -1.552 1.00 92.12 236 ARG A N 1
ATOM 1804 C CA . ARG A 1 236 ? 15.673 3.550 -0.137 1.00 92.12 236 ARG A CA 1
ATOM 1805 C C . ARG A 1 236 ? 15.716 2.041 0.058 1.00 92.12 236 ARG A C 1
ATOM 1807 O O . ARG A 1 236 ? 16.385 1.571 0.967 1.00 92.12 236 ARG A O 1
ATOM 1814 N N . ILE A 1 237 ? 15.090 1.267 -0.832 1.00 90.69 237 ILE A N 1
ATOM 1815 C CA . ILE A 1 237 ? 15.102 -0.202 -0.783 1.00 90.69 237 ILE A CA 1
ATOM 1816 C C . ILE A 1 237 ? 16.521 -0.797 -0.844 1.00 90.69 237 ILE A C 1
ATOM 1818 O O . ILE A 1 237 ? 16.735 -1.919 -0.392 1.00 90.69 237 ILE A O 1
ATOM 1822 N N . LYS A 1 238 ? 17.493 -0.053 -1.396 1.00 85.94 238 LYS A N 1
ATOM 1823 C CA . LYS A 1 238 ? 18.901 -0.469 -1.500 1.00 85.94 238 LYS A CA 1
ATOM 1824 C C . LYS A 1 238 ? 19.774 0.011 -0.337 1.00 85.94 238 LYS A C 1
ATOM 1826 O O . LYS A 1 238 ? 20.895 -0.474 -0.213 1.00 85.94 238 LYS A O 1
ATOM 1831 N N . ASP A 1 239 ? 19.302 0.950 0.485 1.00 86.56 239 ASP A N 1
ATOM 1832 C CA . ASP A 1 239 ? 20.046 1.434 1.651 1.00 86.56 239 ASP A CA 1
ATOM 1833 C C . ASP A 1 239 ? 19.527 0.741 2.912 1.00 86.56 239 ASP A C 1
ATOM 1835 O O . ASP A 1 239 ? 18.439 1.026 3.408 1.00 86.56 239 ASP A O 1
ATOM 1839 N N . THR A 1 240 ? 20.331 -0.174 3.452 1.00 82.88 240 THR A N 1
ATOM 1840 C CA . THR A 1 240 ? 19.992 -0.928 4.664 1.00 82.88 240 THR A CA 1
ATOM 1841 C C . THR A 1 240 ? 19.887 -0.053 5.908 1.00 82.88 240 THR A C 1
ATOM 1843 O O . THR A 1 240 ? 19.372 -0.517 6.915 1.00 82.88 240 THR A O 1
ATOM 1846 N N . ARG A 1 241 ? 20.362 1.196 5.862 1.00 80.50 241 ARG A N 1
ATOM 1847 C CA . ARG A 1 241 ? 20.360 2.126 7.000 1.00 80.50 241 ARG A CA 1
ATOM 1848 C C . ARG A 1 241 ? 19.159 3.065 6.997 1.00 80.50 241 ARG A C 1
ATOM 1850 O O . ARG A 1 241 ? 19.030 3.873 7.913 1.00 80.50 241 ARG A O 1
ATOM 1857 N N . VAL A 1 242 ? 18.341 3.032 5.945 1.00 85.19 242 VAL A N 1
ATOM 1858 C CA . VAL A 1 242 ? 17.174 3.903 5.829 1.00 85.19 242 VAL A CA 1
ATOM 1859 C C . VAL A 1 242 ? 15.938 3.146 6.277 1.00 85.19 242 VAL A C 1
ATOM 1861 O O . VAL A 1 242 ? 15.517 2.176 5.650 1.00 85.19 242 VAL A O 1
ATOM 1864 N N . ASP A 1 243 ? 15.331 3.650 7.340 1.00 88.62 243 ASP A N 1
ATOM 1865 C CA . ASP A 1 243 ? 14.083 3.151 7.891 1.00 88.62 243 ASP A CA 1
ATOM 1866 C C . ASP A 1 243 ? 12.918 3.930 7.279 1.00 88.62 243 ASP A C 1
ATOM 1868 O O . ASP A 1 243 ? 12.773 5.132 7.504 1.00 88.62 243 ASP A O 1
ATOM 1872 N N . TRP A 1 244 ? 12.095 3.274 6.465 1.00 89.69 244 TRP A N 1
ATOM 1873 C CA . TRP A 1 244 ? 11.056 3.973 5.695 1.00 89.69 244 TRP A CA 1
ATOM 1874 C C . TRP A 1 244 ? 9.781 3.161 5.485 1.00 89.69 244 TRP A C 1
ATOM 1876 O O . TRP A 1 244 ? 8.882 3.624 4.782 1.00 89.69 244 TRP A O 1
ATOM 1886 N N . LEU A 1 245 ? 9.703 1.963 6.065 1.00 92.69 245 LEU A N 1
ATOM 1887 C CA . LEU A 1 245 ? 8.560 1.072 5.929 1.00 92.69 245 LEU A CA 1
ATOM 1888 C C . LEU A 1 245 ? 7.807 0.957 7.250 1.00 92.69 245 LEU A C 1
ATOM 1890 O O . LEU A 1 245 ? 8.392 0.591 8.269 1.00 92.69 245 LEU A O 1
ATOM 1894 N N . ASP A 1 246 ? 6.503 1.205 7.207 1.00 91.31 246 ASP A N 1
ATOM 1895 C CA . ASP A 1 246 ? 5.572 0.679 8.198 1.00 91.31 246 ASP A CA 1
ATOM 1896 C C . ASP A 1 246 ? 5.315 -0.800 7.872 1.00 91.31 246 ASP A C 1
ATOM 1898 O O . ASP A 1 246 ? 5.246 -1.194 6.702 1.00 91.31 246 ASP A O 1
ATOM 1902 N N . LEU A 1 247 ? 5.167 -1.632 8.904 1.00 93.50 247 LEU A N 1
ATOM 1903 C CA . LEU A 1 247 ? 4.876 -3.056 8.743 1.00 93.50 247 LEU A CA 1
ATOM 1904 C C . LEU A 1 247 ? 3.525 -3.393 9.362 1.00 93.50 247 LEU A C 1
ATOM 1906 O O . LEU A 1 247 ? 3.232 -3.017 10.500 1.00 93.50 247 LEU A O 1
ATOM 1910 N N . ILE A 1 248 ? 2.717 -4.147 8.624 1.00 93.19 248 ILE A N 1
ATOM 1911 C CA . ILE A 1 248 ? 1.417 -4.631 9.076 1.00 93.19 248 ILE A CA 1
ATOM 1912 C C . ILE A 1 248 ? 1.297 -6.120 8.789 1.00 93.19 248 ILE A C 1
ATOM 1914 O O . ILE A 1 248 ? 1.503 -6.579 7.668 1.00 93.19 248 ILE A O 1
ATOM 1918 N N . GLY A 1 249 ? 0.982 -6.894 9.819 1.00 94.00 249 GLY A N 1
ATOM 1919 C CA . GLY A 1 249 ? 0.934 -8.343 9.741 1.00 94.00 249 GLY A CA 1
ATOM 1920 C C . GLY A 1 249 ? -0.398 -8.893 10.204 1.00 94.00 249 GLY A C 1
ATOM 1921 O O . GLY A 1 249 ? -0.984 -8.433 11.182 1.00 94.00 249 GLY A O 1
ATOM 1922 N N . ARG A 1 250 ? -0.870 -9.926 9.513 1.00 94.25 250 ARG A N 1
ATOM 1923 C CA . ARG A 1 250 ? -1.993 -10.725 9.985 1.00 94.25 250 ARG A CA 1
ATOM 1924 C C . ARG A 1 250 ? -1.470 -11.789 10.928 1.00 94.25 250 ARG A C 1
ATOM 1926 O O . ARG A 1 250 ? -0.717 -12.655 10.496 1.00 94.25 250 ARG A O 1
ATOM 1933 N N . VAL A 1 251 ? -1.877 -11.774 12.188 1.00 95.12 251 VAL A N 1
ATOM 1934 C CA . VAL A 1 251 ? -1.461 -12.783 13.165 1.00 95.12 251 VAL A CA 1
ATOM 1935 C C . VAL A 1 251 ? -2.319 -14.041 13.099 1.00 95.12 251 VAL A C 1
ATOM 1937 O O . VAL A 1 251 ? -3.501 -14.010 12.747 1.00 95.12 251 VAL A O 1
ATOM 1940 N N . ARG A 1 252 ? -1.719 -15.180 13.449 1.00 93.81 252 ARG A N 1
ATOM 1941 C CA . ARG A 1 252 ? -2.454 -16.437 13.628 1.00 93.81 252 ARG A CA 1
ATOM 1942 C C . ARG A 1 252 ? -3.356 -16.364 14.861 1.00 93.81 252 ARG A C 1
ATOM 1944 O O . ARG A 1 252 ? -3.104 -15.638 15.820 1.00 93.81 252 ARG A O 1
ATOM 1951 N N . SER A 1 253 ? -4.427 -17.151 14.847 1.00 90.25 253 SER A N 1
ATOM 1952 C CA . SER A 1 253 ? -5.326 -17.254 15.996 1.00 90.25 253 SER A CA 1
ATOM 1953 C C . SER A 1 253 ? -4.588 -17.819 17.213 1.00 90.25 253 SER A C 1
ATOM 1955 O O . SER A 1 253 ? -3.928 -18.850 17.114 1.00 90.25 253 SER A O 1
ATOM 1957 N N . GLY A 1 254 ? -4.717 -17.144 18.358 1.00 88.25 254 GLY A N 1
ATOM 1958 C CA . GLY A 1 254 ? -4.045 -17.525 19.604 1.00 88.25 254 GLY A CA 1
ATOM 1959 C C . GLY A 1 254 ? -2.633 -16.955 19.783 1.00 88.25 254 GLY A C 1
ATOM 1960 O O . GLY A 1 254 ? -2.015 -17.228 20.811 1.00 88.25 254 GLY A O 1
ATOM 1961 N N . THR A 1 255 ? -2.124 -16.153 18.839 1.00 92.25 255 THR A N 1
ATOM 1962 C CA . THR A 1 255 ? -0.842 -15.454 19.004 1.00 92.25 255 THR A CA 1
ATOM 1963 C C . THR A 1 255 ? -0.897 -14.503 20.202 1.00 92.25 255 THR A C 1
ATOM 1965 O O . THR A 1 255 ? -1.796 -13.668 20.306 1.00 92.25 255 THR A O 1
ATOM 1968 N N . GLN A 1 256 ? 0.067 -14.625 21.118 1.00 91.44 256 GLN A N 1
ATOM 1969 C CA . GLN A 1 256 ? 0.175 -13.742 22.280 1.00 91.44 256 GLN A CA 1
ATOM 1970 C C . GLN A 1 256 ? 0.980 -12.481 21.922 1.00 91.44 256 GLN A C 1
ATOM 1972 O O . GLN A 1 256 ? 2.135 -12.629 21.516 1.00 91.44 256 GLN A O 1
ATOM 1977 N N . PRO A 1 257 ? 0.439 -11.260 22.129 1.00 88.69 257 PRO A N 1
ATOM 1978 C CA . PRO A 1 257 ? 1.109 -10.012 21.750 1.00 88.69 257 PRO A CA 1
ATOM 1979 C C . PRO A 1 257 ? 2.537 -9.886 22.280 1.00 88.69 257 PRO A C 1
ATOM 1981 O O . PRO A 1 257 ? 3.471 -9.745 21.502 1.00 88.69 257 PRO A O 1
ATOM 1984 N N . LYS A 1 258 ? 2.723 -10.064 23.593 1.00 89.88 258 LYS A N 1
ATOM 1985 C CA . LYS A 1 258 ? 4.034 -9.917 24.245 1.00 89.88 258 LYS A CA 1
ATOM 1986 C C . LYS A 1 258 ? 5.072 -10.939 23.786 1.00 89.88 258 LYS A C 1
ATOM 1988 O O . LYS A 1 258 ? 6.260 -10.644 23.774 1.00 89.88 258 LYS A O 1
ATOM 1993 N N . ALA A 1 259 ? 4.640 -12.152 23.438 1.00 91.12 259 ALA A N 1
ATOM 1994 C CA . ALA A 1 259 ? 5.554 -13.181 22.951 1.00 91.12 259 ALA A CA 1
ATOM 1995 C C . ALA A 1 259 ? 6.034 -12.859 21.529 1.00 91.12 259 ALA A C 1
ATOM 1997 O O . ALA A 1 259 ? 7.217 -13.001 21.235 1.00 91.12 259 ALA A O 1
ATOM 1998 N N . LEU A 1 260 ? 5.119 -12.387 20.673 1.00 91.56 260 LEU A N 1
ATOM 1999 C CA . LEU A 1 260 ? 5.445 -11.945 19.320 1.00 91.56 260 LEU A CA 1
ATOM 2000 C C . LEU A 1 260 ? 6.358 -10.714 19.339 1.00 91.56 260 LEU A C 1
ATOM 2002 O O . LEU A 1 260 ? 7.339 -10.668 18.606 1.00 91.56 260 LEU A O 1
ATOM 2006 N N . GLU A 1 261 ? 6.061 -9.751 20.209 1.00 89.56 261 GLU A N 1
ATOM 2007 C CA . GLU A 1 261 ? 6.876 -8.555 20.422 1.00 89.56 261 GLU A CA 1
ATOM 2008 C C . GLU A 1 261 ? 8.303 -8.917 20.855 1.00 89.56 261 GLU A C 1
ATOM 2010 O O . GLU A 1 261 ? 9.262 -8.473 20.230 1.00 89.56 261 GLU A O 1
ATOM 2015 N N . ALA A 1 262 ? 8.459 -9.785 21.861 1.00 89.69 262 ALA A N 1
ATOM 2016 C CA . ALA A 1 262 ? 9.773 -10.227 22.328 1.00 89.69 262 ALA A CA 1
ATOM 2017 C C . ALA A 1 262 ? 10.574 -10.952 21.230 1.00 89.69 262 ALA A C 1
ATOM 2019 O O . ALA A 1 262 ? 11.790 -10.778 21.126 1.00 89.69 262 ALA A O 1
ATOM 2020 N N . GLN A 1 263 ? 9.899 -11.745 20.389 1.00 91.81 263 GLN A N 1
ATOM 2021 C CA . GLN A 1 263 ? 10.527 -12.386 19.236 1.00 91.81 263 GLN A CA 1
ATOM 2022 C C . GLN A 1 263 ? 11.016 -11.346 18.216 1.00 91.81 263 GLN A C 1
ATOM 2024 O O . GLN A 1 263 ? 12.190 -11.369 17.849 1.00 91.81 263 GLN A O 1
ATOM 2029 N N . LEU A 1 264 ? 10.151 -10.413 17.805 1.00 91.31 264 LEU A N 1
ATOM 2030 C CA . LEU A 1 264 ? 10.502 -9.342 16.866 1.00 91.31 264 LEU 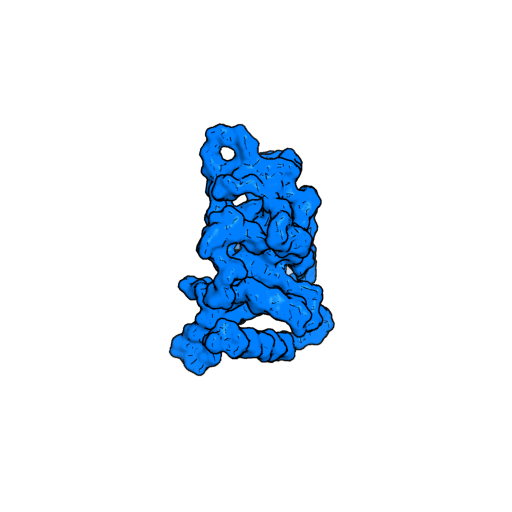A CA 1
ATOM 2031 C C . LEU A 1 264 ? 11.650 -8.476 17.397 1.00 91.31 264 LEU A C 1
ATOM 2033 O O . LEU A 1 264 ? 12.575 -8.157 16.654 1.00 91.31 264 LEU A O 1
ATOM 2037 N N . GLN A 1 265 ? 11.639 -8.152 18.692 1.00 89.31 265 GLN A N 1
ATOM 2038 C CA . GLN A 1 265 ? 12.737 -7.445 19.348 1.00 89.31 265 GLN A CA 1
ATOM 2039 C C . GLN A 1 265 ? 14.043 -8.236 19.246 1.00 89.31 265 GLN A C 1
ATOM 2041 O O . GLN A 1 265 ? 15.061 -7.666 18.862 1.00 89.31 265 GLN A O 1
ATOM 2046 N N . SER A 1 266 ? 14.041 -9.537 19.546 1.00 90.62 266 SER A N 1
ATOM 2047 C CA . SER A 1 266 ? 15.241 -10.374 19.419 1.00 90.62 266 SER A CA 1
ATOM 2048 C C . SER A 1 266 ? 15.770 -10.417 17.980 1.00 90.62 266 SER A C 1
ATOM 2050 O O . SER A 1 266 ? 16.978 -10.301 17.767 1.00 90.62 266 SER A O 1
ATOM 2052 N N . GLU A 1 267 ? 14.885 -10.578 16.995 1.00 91.50 267 GLU A N 1
ATOM 2053 C CA . GLU A 1 267 ? 15.246 -10.603 15.572 1.00 91.50 267 GLU A CA 1
ATOM 2054 C C . GLU A 1 267 ? 15.834 -9.259 15.121 1.00 91.50 267 GLU A C 1
ATOM 2056 O O . GLU A 1 267 ? 16.881 -9.232 14.471 1.00 91.50 267 GLU A O 1
ATOM 2061 N N . LEU A 1 268 ? 15.224 -8.144 15.537 1.00 88.56 268 LEU A N 1
ATOM 2062 C CA . LEU A 1 268 ? 15.714 -6.796 15.258 1.00 88.56 268 LEU A CA 1
ATOM 2063 C C . LEU A 1 268 ? 17.098 -6.557 15.873 1.00 88.56 268 LEU A C 1
ATOM 2065 O O . LEU A 1 268 ? 17.994 -6.083 15.181 1.00 88.56 268 LEU A O 1
ATOM 2069 N N . HIS A 1 269 ? 17.307 -6.915 17.144 1.00 87.50 269 HIS A N 1
ATOM 2070 C CA . HIS A 1 269 ? 18.612 -6.757 17.797 1.00 87.50 269 HIS A CA 1
ATOM 2071 C C . HIS A 1 269 ? 19.703 -7.569 17.087 1.00 87.50 269 HIS A C 1
ATOM 2073 O O . HIS A 1 269 ? 20.804 -7.061 16.871 1.00 87.50 269 HIS A O 1
ATOM 2079 N N . GLY A 1 270 ? 19.402 -8.809 16.682 1.00 87.38 270 GLY A N 1
ATOM 2080 C CA . GLY A 1 270 ? 20.331 -9.635 15.905 1.00 87.38 270 GLY A CA 1
ATOM 2081 C C . GLY A 1 270 ? 20.652 -9.038 14.530 1.00 87.38 270 GLY A C 1
ATOM 2082 O O . GLY A 1 270 ? 21.804 -9.061 14.085 1.00 87.38 270 GLY A O 1
ATOM 2083 N N . TRP A 1 271 ? 19.655 -8.453 13.866 1.00 86.69 271 TRP A N 1
ATOM 2084 C CA . TRP A 1 271 ? 19.843 -7.765 12.592 1.00 86.69 271 TRP A CA 1
ATOM 2085 C C . TRP A 1 271 ? 20.714 -6.509 12.735 1.00 86.69 271 TRP A C 1
ATOM 2087 O O . TRP A 1 271 ? 21.707 -6.372 12.020 1.00 86.69 271 TRP A O 1
ATOM 2097 N N . LEU A 1 272 ? 20.419 -5.648 13.714 1.00 85.00 272 LEU A N 1
ATOM 2098 C CA . LEU A 1 272 ? 21.196 -4.435 13.993 1.00 85.00 272 LEU A CA 1
ATOM 2099 C C . LEU A 1 272 ? 22.660 -4.769 14.306 1.00 85.00 272 LEU A C 1
ATOM 2101 O O . LEU A 1 272 ? 23.565 -4.157 13.745 1.00 85.00 272 LEU A O 1
ATOM 2105 N N . ALA A 1 273 ? 22.903 -5.787 15.137 1.00 84.81 273 ALA A N 1
ATOM 2106 C CA . ALA A 1 273 ? 24.255 -6.212 15.497 1.00 84.81 273 ALA A CA 1
ATOM 2107 C C . ALA A 1 273 ? 25.078 -6.737 14.305 1.00 84.81 273 ALA A C 1
ATOM 2109 O O . ALA A 1 273 ? 26.303 -6.665 14.339 1.00 84.81 273 ALA A O 1
ATOM 2110 N N . SER A 1 274 ? 24.430 -7.267 13.262 1.00 82.56 274 SER A N 1
ATOM 2111 C CA . SER A 1 274 ? 25.110 -7.809 12.075 1.00 82.56 274 SER A CA 1
ATOM 2112 C C . SER A 1 274 ? 25.299 -6.799 10.940 1.00 82.56 274 SER A C 1
ATOM 2114 O O . SER A 1 274 ? 26.151 -7.027 10.086 1.00 82.56 274 SER A O 1
ATOM 2116 N N . HIS A 1 275 ? 24.535 -5.701 10.918 1.00 74.31 275 HIS A N 1
ATOM 2117 C CA . HIS A 1 275 ? 24.508 -4.745 9.799 1.00 74.31 275 HIS A CA 1
ATOM 2118 C C . HIS A 1 275 ? 24.952 -3.319 10.164 1.00 74.31 275 HIS A C 1
ATOM 2120 O O . HIS A 1 275 ? 25.178 -2.516 9.260 1.00 74.31 275 HIS A O 1
ATOM 2126 N N . LEU A 1 276 ? 25.084 -2.993 11.455 1.00 66.88 276 LEU A N 1
ATOM 2127 C CA . LEU A 1 276 ? 25.574 -1.692 11.940 1.00 66.88 276 LEU A CA 1
ATOM 2128 C C . LEU A 1 276 ? 26.989 -1.750 12.550 1.00 66.88 276 LEU A C 1
ATOM 2130 O O . LEU A 1 276 ? 27.427 -0.762 13.140 1.00 66.88 276 LEU A O 1
ATOM 2134 N N . ALA A 1 277 ? 27.677 -2.891 12.431 1.00 48.94 277 ALA A N 1
ATOM 2135 C CA . ALA A 1 277 ? 29.054 -3.090 12.893 1.00 48.94 277 ALA A CA 1
ATOM 2136 C C . ALA A 1 277 ? 30.101 -2.634 11.864 1.00 48.94 277 ALA A C 1
ATOM 2138 O O . ALA A 1 277 ? 29.847 -2.784 10.646 1.00 48.94 277 ALA A O 1
#

Radius of gyration: 26.18 Å; chains: 1; bounding box: 82×48×68 Å

pLDDT: mean 86.98, std 12.15, range [45.12, 98.69]

Sequence (277 aa):
MWLESLVQDLRYALRQLRKSPGFTVTAVLTLALGIGATTAIFTLVQQVMLQSLPVTRPDQLWRIGDRPHCCNWTGYSQDNEGKPGDWNLFPWEAYKLFRANTPGFQDLAALQAGNAPLAVRHAGSAGPAETANGEFVSGNFFQTLGVSAWRGRLFVDADDQEGAPPVAVMSFHAWQEKYGSDPTVVGSTYQINGRAFTIIGVAPAGFVGATIVDWGMPDIWLPLATEPLMLGTTARIKDTRVDWLDLIGRVRSGTQPKALEAQLQSELHGWLASHLA